Protein AF-0000000077106584 (afdb_homodimer)

Structure (mmCIF, N/CA/C/O backbone):
data_A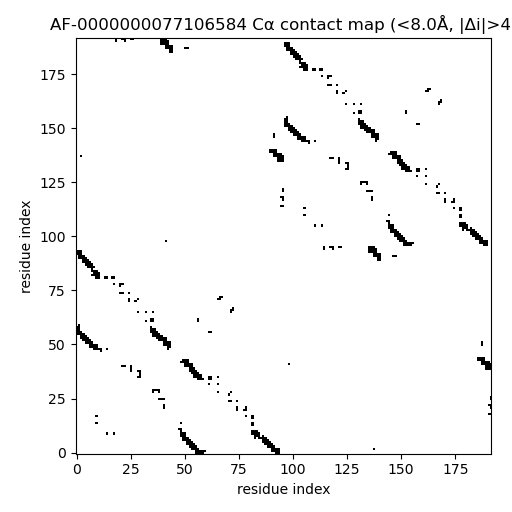F-0000000077106584-model_v1
#
loop_
_entity.id
_entity.type
_entity.pdbx_description
1 polymer 'Antibiotic biosynthesis monooxygenase'
#
loop_
_atom_site.group_PDB
_atom_site.id
_atom_site.type_symbol
_atom_site.label_atom_id
_atom_site.label_alt_id
_atom_site.label_comp_id
_atom_site.label_asym_id
_atom_site.label_entity_id
_atom_site.label_seq_id
_atom_site.pdbx_PDB_ins_code
_atom_site.Cartn_x
_atom_site.Cartn_y
_atom_site.Cartn_z
_atom_site.occupancy
_atom_site.B_iso_or_equiv
_atom_site.auth_seq_id
_atom_site.auth_comp_id
_atom_site.auth_asym_id
_atom_site.auth_atom_id
_atom_site.pdbx_PDB_model_num
ATOM 1 N N . MET A 1 1 ? 9.93 -1.296 10.5 1 95.5 1 MET A N 1
ATOM 2 C CA . MET A 1 1 ? 8.906 -1.932 9.672 1 95.5 1 MET A CA 1
ATOM 3 C C . MET A 1 1 ? 8.984 -1.439 8.234 1 95.5 1 MET A C 1
ATOM 5 O O . MET A 1 1 ? 9.32 -0.28 7.984 1 95.5 1 MET A O 1
ATOM 9 N N . ILE A 1 2 ? 8.828 -2.359 7.301 1 98.31 2 ILE A N 1
ATOM 10 C CA . ILE A 1 2 ? 8.945 -2.047 5.883 1 98.31 2 ILE A CA 1
ATOM 11 C C . ILE A 1 2 ? 7.617 -2.33 5.184 1 98.31 2 ILE A C 1
ATOM 13 O O . ILE A 1 2 ? 6.996 -3.369 5.41 1 98.31 2 ILE A O 1
ATOM 17 N N . GLY A 1 3 ? 7.152 -1.354 4.484 1 98.56 3 GLY A N 1
ATOM 18 C CA . GLY A 1 3 ? 6.051 -1.56 3.561 1 98.56 3 GLY A CA 1
ATOM 19 C C . GLY A 1 3 ? 6.508 -1.837 2.141 1 98.56 3 GLY A C 1
ATOM 20 O O . GLY A 1 3 ? 7.543 -1.327 1.704 1 98.56 3 GLY A O 1
ATOM 21 N N . VAL A 1 4 ? 5.766 -2.639 1.462 1 98.75 4 VAL A N 1
ATOM 22 C CA . VAL A 1 4 ? 6.02 -2.91 0.051 1 98.75 4 VAL A CA 1
ATOM 23 C C . VAL A 1 4 ? 4.727 -2.746 -0.747 1 98.75 4 VAL A C 1
ATOM 25 O O . VAL A 1 4 ? 3.672 -3.229 -0.334 1 98.75 4 VAL A O 1
ATOM 28 N N . THR A 1 5 ? 4.766 -2.053 -1.815 1 98.69 5 THR A N 1
ATOM 29 C CA . THR A 1 5 ? 3.719 -2.055 -2.83 1 98.69 5 THR A CA 1
ATOM 30 C C . THR A 1 5 ? 4.219 -2.689 -4.125 1 98.69 5 THR A C 1
ATOM 32 O O . THR A 1 5 ? 5.238 -2.264 -4.676 1 98.69 5 THR A O 1
ATOM 35 N N . ALA A 1 6 ? 3.598 -3.697 -4.539 1 98.62 6 ALA A N 1
ATOM 36 C CA . ALA A 1 6 ? 3.861 -4.34 -5.824 1 98.62 6 ALA A CA 1
ATOM 37 C C . ALA A 1 6 ? 2.674 -4.176 -6.77 1 98.62 6 ALA A C 1
ATOM 39 O O . ALA A 1 6 ? 1.646 -4.836 -6.605 1 98.62 6 ALA A O 1
ATOM 40 N N . LYS A 1 7 ? 2.787 -3.346 -7.707 1 98.62 7 LYS A N 1
ATOM 41 C CA . LYS A 1 7 ? 1.74 -3.111 -8.695 1 98.62 7 LYS A CA 1
ATOM 42 C C . LYS A 1 7 ? 1.927 -4.008 -9.922 1 98.62 7 LYS A C 1
ATOM 44 O O . LYS A 1 7 ? 3.039 -4.145 -10.438 1 98.62 7 LYS A O 1
ATOM 49 N N . LEU A 1 8 ? 0.88 -4.543 -10.289 1 98.75 8 LEU A N 1
ATOM 50 C CA . LEU A 1 8 ? 0.903 -5.504 -11.391 1 98.75 8 LEU A CA 1
ATOM 51 C C . LEU A 1 8 ? -0.144 -5.152 -12.438 1 98.75 8 LEU A C 1
ATOM 53 O O . LEU A 1 8 ? -1.264 -4.762 -12.102 1 98.75 8 LEU A O 1
ATOM 57 N N . GLU A 1 9 ? 0.244 -5.27 -13.633 1 98.81 9 GLU A N 1
ATOM 58 C CA . GLU A 1 9 ? -0.693 -5.273 -14.75 1 98.81 9 GLU A CA 1
ATOM 59 C C . GLU A 1 9 ? -0.852 -6.676 -15.328 1 98.81 9 GLU A C 1
ATOM 61 O O . GLU A 1 9 ? 0.134 -7.312 -15.711 1 98.81 9 GLU A O 1
ATOM 66 N N . ILE A 1 10 ? -2.09 -7.094 -15.359 1 98.75 10 ILE A N 1
ATOM 67 C CA . ILE A 1 10 ? -2.385 -8.453 -15.797 1 98.75 10 ILE A CA 1
ATOM 68 C C . ILE A 1 10 ? -2.852 -8.445 -17.25 1 98.75 10 ILE A C 1
ATOM 70 O O . ILE A 1 10 ? -3.518 -7.508 -17.688 1 98.75 10 ILE A O 1
ATOM 74 N N . GLN A 1 11 ? -2.438 -9.453 -17.969 1 98.75 11 GLN A N 1
ATOM 75 C CA . GLN A 1 11 ? -2.936 -9.625 -19.328 1 98.75 11 GLN A CA 1
ATOM 76 C C . GLN A 1 11 ? -4.457 -9.727 -19.344 1 98.75 11 GLN A C 1
ATOM 78 O O . GLN A 1 11 ? -5.047 -10.445 -18.547 1 98.75 11 GLN A O 1
ATOM 83 N N . ASP A 1 12 ? -4.992 -8.945 -20.297 1 98 12 ASP A N 1
ATOM 84 C CA . ASP A 1 12 ? -6.441 -9.047 -20.422 1 98 12 ASP A CA 1
ATOM 85 C C . ASP A 1 12 ? -6.871 -10.492 -20.688 1 98 12 ASP A C 1
ATOM 87 O O . ASP A 1 12 ? -6.281 -11.188 -21.516 1 98 12 ASP A O 1
ATOM 91 N N . GLY A 1 13 ? -7.828 -11.008 -19.859 1 98.25 13 GLY A N 1
ATOM 92 C CA . GLY A 1 13 ? -8.312 -12.375 -20 1 98.25 13 GLY A CA 1
ATOM 93 C C . GLY A 1 13 ? -7.676 -13.336 -19 1 98.25 13 GLY A C 1
ATOM 94 O O . GLY A 1 13 ? -8.133 -14.469 -18.859 1 98.25 13 GLY A O 1
ATOM 95 N N . LYS A 1 14 ? -6.691 -12.875 -18.266 1 98.56 14 LYS A N 1
ATOM 96 C CA . LYS A 1 14 ? -5.973 -13.766 -17.359 1 98.56 14 LYS A CA 1
ATOM 97 C C . LYS A 1 14 ? -6.254 -13.406 -15.906 1 98.56 14 LYS A C 1
ATOM 99 O O . LYS A 1 14 ? -5.617 -13.938 -14.992 1 98.56 14 LYS A O 1
ATOM 104 N N . GLN A 1 15 ? -7.199 -12.547 -15.719 1 98.12 15 GLN A N 1
ATOM 105 C CA . GLN A 1 15 ? -7.453 -12.023 -14.383 1 98.12 15 GLN A CA 1
ATOM 106 C C . GLN A 1 15 ? -7.875 -13.141 -13.422 1 98.12 15 GLN A C 1
ATOM 108 O O . GLN A 1 15 ? -7.395 -13.203 -12.289 1 98.12 15 GLN A O 1
ATOM 113 N N . GLU A 1 16 ? -8.781 -14 -13.844 1 98.25 16 GLU A N 1
ATOM 114 C CA . GLU A 1 16 ? -9.266 -15.078 -12.977 1 98.25 16 GLU A CA 1
ATOM 115 C C . GLU A 1 16 ? -8.133 -16.031 -12.602 1 98.25 16 GLU A C 1
ATOM 117 O O . GLU A 1 16 ? -8.016 -16.438 -11.445 1 98.25 16 GLU A O 1
ATOM 122 N N . GLU A 1 17 ? -7.359 -16.422 -13.57 1 98.62 17 GLU A N 1
ATOM 123 C CA . GLU A 1 17 ? -6.199 -17.281 -13.32 1 98.62 17 GLU A CA 1
ATOM 124 C C . GLU A 1 17 ? -5.23 -16.625 -12.344 1 98.62 17 GLU A C 1
ATOM 126 O O . GLU A 1 17 ? -4.793 -17.25 -11.375 1 98.62 17 GLU A O 1
ATOM 131 N N . PHE A 1 18 ? -4.934 -15.383 -12.609 1 98.75 18 PHE A N 1
ATOM 132 C CA . PHE A 1 18 ? -4.043 -14.609 -11.75 1 98.75 18 PHE A CA 1
ATOM 133 C C . PHE A 1 18 ? -4.555 -14.594 -10.32 1 98.75 18 PHE A C 1
ATOM 135 O O . PHE A 1 18 ? -3.812 -14.898 -9.383 1 98.75 18 PHE A O 1
ATOM 142 N N . GLU A 1 19 ? -5.84 -14.203 -10.148 1 98.62 19 GLU A N 1
ATOM 143 C CA . GLU A 1 19 ? -6.41 -14.078 -8.812 1 98.62 19 GLU A CA 1
ATOM 144 C C . GLU A 1 19 ? -6.359 -15.406 -8.07 1 98.62 19 GLU A C 1
ATOM 146 O O . GLU A 1 19 ? -6.102 -15.438 -6.863 1 98.62 19 GLU A O 1
ATOM 151 N N . ALA A 1 20 ? -6.609 -16.531 -8.758 1 98.69 20 ALA A N 1
ATOM 152 C CA . ALA A 1 20 ? -6.582 -17.844 -8.117 1 98.69 20 ALA A CA 1
ATOM 153 C C . ALA A 1 20 ? -5.191 -18.156 -7.574 1 98.69 20 ALA A C 1
ATOM 155 O O . ALA A 1 20 ? -5.043 -18.562 -6.422 1 98.69 20 ALA A O 1
ATOM 156 N N . ILE A 1 21 ? -4.168 -17.906 -8.359 1 98.56 21 ILE A N 1
ATOM 157 C CA . ILE A 1 21 ? -2.787 -18.172 -7.965 1 98.56 21 ILE A CA 1
ATOM 158 C C . ILE A 1 21 ? -2.395 -17.234 -6.82 1 98.56 21 ILE A C 1
ATOM 160 O O . ILE A 1 21 ? -1.803 -17.672 -5.828 1 98.56 21 ILE A O 1
ATOM 164 N N . ALA A 1 22 ? -2.73 -15.992 -6.977 1 98.56 22 ALA A N 1
ATOM 165 C CA . ALA A 1 22 ? -2.355 -14.977 -5.992 1 98.56 22 ALA A CA 1
ATOM 166 C C . ALA A 1 22 ? -3.018 -15.25 -4.645 1 98.56 22 ALA A C 1
ATOM 168 O O . ALA A 1 22 ? -2.391 -15.094 -3.596 1 98.56 22 ALA A O 1
ATOM 169 N N . LYS A 1 23 ? -4.297 -15.648 -4.695 1 98.56 23 LYS A N 1
ATOM 170 C CA . LYS A 1 23 ? -5.008 -15.945 -3.455 1 98.56 23 LYS A CA 1
ATOM 171 C C . LYS A 1 23 ? -4.352 -17.109 -2.719 1 98.56 23 LYS A C 1
ATOM 173 O O . LYS A 1 23 ? -4.277 -17.109 -1.487 1 98.56 23 LYS A O 1
ATOM 178 N N . GLU A 1 24 ? -3.93 -18.094 -3.434 1 98.56 24 GLU A N 1
ATOM 179 C CA . GLU A 1 24 ? -3.213 -19.203 -2.812 1 98.56 24 GLU A CA 1
ATOM 180 C C . GLU A 1 24 ? -1.917 -18.734 -2.162 1 98.56 24 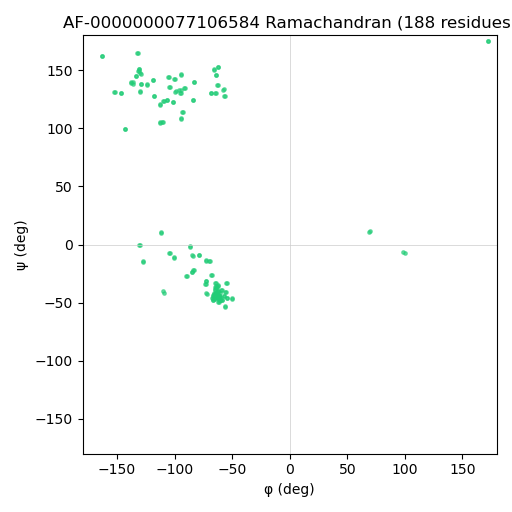GLU A C 1
ATOM 182 O O . GLU A 1 24 ? -1.587 -19.141 -1.048 1 98.56 24 GLU A O 1
ATOM 187 N N . LEU A 1 25 ? -1.183 -17.906 -2.809 1 98.62 25 LEU A N 1
ATOM 188 C CA . LEU A 1 25 ? 0.048 -17.344 -2.26 1 98.62 25 LEU A CA 1
ATOM 189 C C . LEU A 1 25 ? -0.236 -16.547 -0.995 1 98.62 25 LEU A C 1
ATOM 191 O O . LEU A 1 25 ? 0.453 -16.703 0.015 1 98.62 25 LEU A O 1
ATOM 195 N N . VAL A 1 26 ? -1.247 -15.688 -1.079 1 98.62 26 VAL A N 1
ATOM 196 C CA . VAL A 1 26 ? -1.632 -14.867 0.063 1 98.62 26 VAL A CA 1
ATOM 197 C C . VAL A 1 26 ? -1.904 -15.758 1.272 1 98.62 26 VAL A C 1
ATOM 199 O O . VAL A 1 26 ? -1.421 -15.484 2.375 1 98.62 26 VAL A O 1
ATOM 202 N N . ALA A 1 27 ? -2.656 -16.828 1.044 1 98.38 27 ALA A N 1
ATOM 203 C CA . ALA A 1 27 ? -2.992 -17.75 2.127 1 98.38 27 ALA A CA 1
ATOM 204 C C . ALA A 1 27 ? -1.736 -18.375 2.727 1 98.38 27 ALA A C 1
ATOM 206 O O . ALA A 1 27 ? -1.593 -18.453 3.949 1 98.38 27 ALA A O 1
ATOM 207 N N . LYS A 1 28 ? -0.818 -18.812 1.929 1 98.56 28 LYS A N 1
ATOM 208 C CA . LYS A 1 28 ? 0.406 -19.453 2.393 1 98.56 28 LYS A CA 1
ATOM 209 C C . LYS A 1 28 ? 1.296 -18.469 3.146 1 98.56 28 LYS A C 1
ATOM 211 O O . LYS A 1 28 ? 1.853 -18.812 4.195 1 98.56 28 LYS A O 1
ATOM 216 N N . VAL A 1 29 ? 1.444 -17.281 2.604 1 98.56 29 VAL A N 1
ATOM 217 C CA . VAL A 1 29 ? 2.281 -16.25 3.227 1 98.56 29 VAL A CA 1
ATOM 218 C C . VAL A 1 29 ? 1.729 -15.906 4.605 1 98.56 29 VAL A C 1
ATOM 220 O O . VAL A 1 29 ? 2.457 -15.945 5.602 1 98.56 29 VAL A O 1
ATOM 223 N N . ASN A 1 30 ? 0.463 -15.648 4.688 1 97.81 30 ASN A N 1
ATOM 224 C CA . ASN A 1 30 ? -0.152 -15.242 5.945 1 97.81 30 ASN A CA 1
ATOM 225 C C . ASN A 1 30 ? -0.149 -16.375 6.961 1 97.81 30 ASN A C 1
ATOM 227 O O . ASN A 1 30 ? -0.07 -16.141 8.172 1 97.81 30 ASN A O 1
ATOM 231 N N . ALA A 1 31 ? -0.137 -17.594 6.52 1 98.06 31 ALA A N 1
ATOM 232 C CA . ALA A 1 31 ? -0.18 -18.75 7.414 1 98.06 31 ALA A CA 1
ATOM 233 C C . ALA A 1 31 ? 1.213 -19.094 7.93 1 98.06 31 ALA A C 1
ATOM 235 O O . ALA A 1 31 ? 1.354 -19.672 9.008 1 98.06 31 ALA A O 1
ATOM 236 N N . ASN A 1 32 ? 2.262 -18.672 7.219 1 98.44 32 ASN A N 1
ATOM 237 C CA . ASN A 1 32 ? 3.527 -19.344 7.496 1 98.44 32 ASN A CA 1
ATOM 238 C C . ASN A 1 32 ? 4.633 -18.344 7.809 1 98.44 32 ASN A C 1
ATOM 240 O O . ASN A 1 32 ? 5.707 -18.719 8.281 1 98.44 32 ASN A O 1
ATOM 244 N N . GLU A 1 33 ? 4.418 -17.094 7.512 1 98.44 33 GLU A N 1
ATOM 245 C CA . GLU A 1 33 ? 5.488 -16.109 7.645 1 98.44 33 GLU A CA 1
ATOM 246 C C . GLU A 1 33 ? 5.215 -15.141 8.797 1 98.44 33 GLU A C 1
ATOM 248 O O . GLU A 1 33 ? 4.539 -14.125 8.609 1 98.44 33 GLU A O 1
ATOM 253 N N . GLU A 1 34 ? 5.914 -15.328 9.852 1 97.06 34 GLU A N 1
ATOM 254 C CA . GLU A 1 34 ? 5.68 -14.531 11.055 1 97.06 34 GLU A CA 1
ATOM 255 C C . GLU A 1 34 ? 6.18 -13.102 10.875 1 97.06 34 GLU A C 1
ATOM 257 O O . GLU A 1 34 ? 5.605 -12.164 11.43 1 97.06 34 GLU A O 1
ATOM 262 N N . GLY A 1 35 ? 7.234 -12.977 10.07 1 98 35 GLY A N 1
ATOM 263 C CA . GLY A 1 35 ? 7.812 -11.656 9.852 1 98 35 GLY A CA 1
ATOM 264 C C . GLY A 1 35 ? 7.027 -10.82 8.859 1 98 35 GLY A C 1
ATOM 265 O O . GLY A 1 35 ? 7.297 -9.625 8.703 1 98 35 GLY A O 1
ATOM 266 N N . CYS A 1 36 ? 6.066 -11.422 8.188 1 98.31 36 CYS A N 1
ATOM 267 C CA . CYS A 1 36 ? 5.133 -10.703 7.324 1 98.31 36 CYS A CA 1
ATOM 268 C C . CYS A 1 36 ? 3.867 -10.328 8.086 1 98.31 36 CYS A C 1
ATOM 270 O O . CYS A 1 36 ? 3.086 -11.203 8.469 1 98.31 36 CYS A O 1
ATOM 272 N N . LEU A 1 37 ? 3.664 -9.094 8.258 1 97.44 37 LEU A N 1
ATOM 273 C CA . LEU A 1 37 ? 2.586 -8.578 9.102 1 97.44 37 LEU A CA 1
ATOM 274 C C . LEU A 1 37 ? 1.311 -8.391 8.289 1 97.44 37 LEU A C 1
ATOM 276 O O . LEU A 1 37 ? 0.208 -8.414 8.836 1 97.44 37 LEU A O 1
ATOM 280 N N . MET A 1 38 ? 1.506 -8.172 7.047 1 96.94 38 MET A N 1
ATOM 281 C CA . MET A 1 38 ? 0.397 -8 6.113 1 96.94 38 MET A CA 1
ATOM 282 C C . MET A 1 38 ? 0.805 -8.422 4.703 1 96.94 38 MET A C 1
ATOM 284 O O . MET A 1 38 ? 1.889 -8.062 4.234 1 96.94 38 MET A O 1
ATOM 288 N N . TYR A 1 39 ? 0.008 -9.219 4.07 1 98.56 39 TYR A N 1
ATOM 289 C CA . TYR A 1 39 ? 0.144 -9.633 2.678 1 98.56 39 TYR A CA 1
ATOM 290 C C . TYR A 1 39 ? -1.221 -9.758 2.01 1 98.56 39 TYR A C 1
ATOM 292 O O . TYR A 1 39 ? -1.905 -10.766 2.166 1 98.56 39 TYR A O 1
ATOM 300 N N . GLN A 1 40 ? -1.54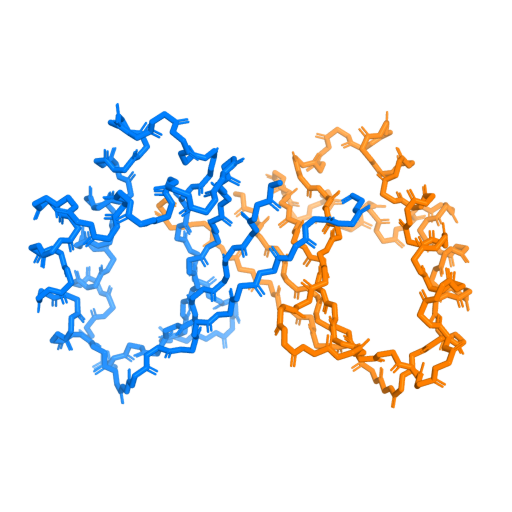4 -8.758 1.3 1 98.56 40 GLN A N 1
ATOM 301 C CA . GLN A 1 40 ? -2.891 -8.711 0.74 1 98.56 40 GLN A CA 1
ATOM 302 C C . GLN A 1 40 ? -2.859 -8.32 -0.735 1 98.56 40 GLN A C 1
ATOM 304 O O . GLN A 1 40 ? -2.057 -7.477 -1.142 1 98.56 40 GLN A O 1
ATOM 309 N N . LEU A 1 41 ? -3.729 -8.875 -1.454 1 98.81 41 LEU A N 1
ATOM 310 C CA . LEU A 1 41 ? -3.943 -8.539 -2.857 1 98.81 41 LEU A CA 1
ATOM 311 C C . LEU A 1 41 ? -5.203 -7.699 -3.027 1 98.81 41 LEU A C 1
ATOM 313 O O . LEU A 1 41 ? -6.254 -8.031 -2.479 1 98.81 41 LEU A O 1
ATOM 317 N N . PHE A 1 42 ? -5.059 -6.68 -3.832 1 98.81 42 PHE A N 1
ATOM 318 C CA . PHE A 1 42 ? -6.176 -5.805 -4.164 1 98.81 42 PHE A CA 1
ATOM 319 C C . PHE A 1 42 ? -6.285 -5.617 -5.676 1 98.81 42 PHE A C 1
ATOM 321 O O . PHE A 1 42 ? -5.281 -5.672 -6.387 1 98.81 42 PHE A O 1
ATOM 328 N N . LYS A 1 43 ? -7.492 -5.465 -6.125 1 98.69 43 LYS A N 1
ATOM 329 C CA . LYS A 1 43 ? -7.723 -4.953 -7.473 1 98.69 43 LYS A CA 1
ATOM 330 C C . LYS A 1 43 ? -7.953 -3.447 -7.457 1 98.69 43 LYS A C 1
ATOM 332 O O . LYS A 1 43 ? -8.734 -2.941 -6.648 1 98.69 43 LYS A O 1
ATOM 337 N N . THR A 1 44 ? -7.207 -2.748 -8.359 1 98.56 44 THR A N 1
ATOM 338 C CA . THR A 1 44 ? -7.387 -1.304 -8.445 1 98.56 44 THR A CA 1
ATOM 339 C C . THR A 1 44 ? -8.766 -0.964 -9.008 1 98.56 44 THR A C 1
ATOM 341 O O . THR A 1 44 ? -9.172 -1.51 -10.039 1 98.56 44 THR A O 1
ATOM 344 N N . GLN A 1 45 ? -9.422 -0.07 -8.289 1 97.81 45 GLN A N 1
ATOM 345 C CA . GLN A 1 45 ? -10.75 0.328 -8.758 1 97.81 45 GLN A CA 1
ATOM 346 C C . GLN A 1 45 ? -10.664 1.034 -10.102 1 97.81 45 GLN A C 1
ATOM 348 O O . GLN A 1 45 ? -9.672 1.693 -10.406 1 97.81 45 GLN A O 1
ATOM 353 N N . ASN A 1 46 ? -11.672 0.813 -10.914 1 94.62 46 ASN A N 1
ATOM 354 C CA . ASN A 1 46 ? -11.844 1.416 -12.234 1 94.62 46 ASN A CA 1
ATOM 355 C C . ASN A 1 46 ? -10.812 0.88 -13.227 1 94.62 46 ASN A C 1
ATOM 357 O O . ASN A 1 46 ? -10.531 1.522 -14.242 1 94.62 46 ASN A O 1
ATOM 361 N N . SER A 1 47 ? -10.07 -0.178 -12.898 1 96.69 47 SER A N 1
ATOM 362 C CA . SER A 1 47 ? -9.195 -0.911 -13.812 1 96.69 47 SER A CA 1
ATOM 363 C C . SER A 1 47 ? -9.641 -2.363 -13.953 1 96.69 47 SER A C 1
ATOM 365 O O . SER A 1 47 ? -10.078 -2.98 -12.977 1 96.69 47 SER A O 1
ATOM 367 N N . LYS A 1 48 ? -9.539 -2.84 -15.141 1 95.69 48 LYS A N 1
ATOM 368 C CA . LYS A 1 48 ? -9.852 -4.246 -15.375 1 95.69 48 LYS A CA 1
ATOM 369 C C . LYS A 1 48 ? -8.648 -5.137 -15.086 1 95.69 48 LYS A C 1
ATOM 371 O O . LYS A 1 48 ? -8.805 -6.301 -14.711 1 95.69 48 LYS A O 1
ATOM 376 N N . THR A 1 49 ? -7.457 -4.57 -15.148 1 98.25 49 THR A N 1
ATOM 377 C CA . THR A 1 49 ? -6.305 -5.465 -15.211 1 98.25 49 THR A CA 1
ATOM 378 C C . THR A 1 49 ? -5.254 -5.066 -14.18 1 98.25 49 THR A C 1
ATOM 380 O O . THR A 1 49 ? -4.223 -5.734 -14.047 1 98.25 49 THR A O 1
ATOM 383 N N . SER A 1 50 ? -5.465 -4.008 -13.391 1 98.69 50 SER A N 1
ATOM 384 C CA . SER A 1 50 ? -4.449 -3.512 -12.461 1 98.69 50 SER A CA 1
ATOM 385 C C . SER A 1 50 ? -4.703 -4.016 -11.047 1 98.69 50 SER A C 1
ATOM 387 O O . SER A 1 50 ? -5.828 -3.953 -10.555 1 98.69 50 SER A O 1
ATOM 389 N N . TYR A 1 51 ? -3.637 -4.531 -10.438 1 98.81 51 TYR A N 1
ATOM 390 C CA . TYR A 1 51 ? -3.664 -5.059 -9.078 1 98.81 51 TYR A CA 1
ATOM 391 C C . TYR A 1 51 ? -2.496 -4.52 -8.258 1 98.81 51 TYR A C 1
ATOM 393 O O . TYR A 1 51 ? -1.537 -3.979 -8.812 1 98.81 51 TYR A O 1
ATOM 401 N N . VAL A 1 52 ? -2.613 -4.676 -7.023 1 98.81 52 VAL A N 1
ATOM 402 C CA . VAL A 1 52 ? -1.504 -4.309 -6.148 1 98.81 52 VAL A CA 1
ATOM 403 C C . VAL A 1 52 ? -1.453 -5.258 -4.953 1 98.81 52 VAL A C 1
ATOM 405 O O . VAL A 1 52 ? -2.488 -5.582 -4.367 1 98.81 52 VAL A O 1
ATOM 408 N N . PHE A 1 53 ? -0.298 -5.781 -4.688 1 98.81 53 PHE A N 1
ATOM 409 C CA . PHE A 1 53 ? -0.028 -6.336 -3.367 1 98.81 53 PHE A CA 1
ATOM 410 C C . PHE A 1 53 ? 0.399 -5.242 -2.396 1 98.81 53 PHE A C 1
ATOM 412 O O . PHE A 1 53 ? 1.3 -4.457 -2.697 1 98.81 53 PHE A O 1
ATOM 419 N N . MET A 1 54 ? -0.27 -5.098 -1.285 1 98.69 54 MET A N 1
ATOM 420 C CA . MET A 1 54 ? 0.198 -4.324 -0.138 1 98.69 54 MET A CA 1
ATOM 421 C C . MET A 1 54 ? 0.75 -5.242 0.948 1 98.69 54 MET A C 1
ATOM 423 O O . MET A 1 54 ? 0.055 -6.145 1.416 1 98.69 54 MET A O 1
ATOM 427 N N . GLU A 1 55 ? 1.982 -4.969 1.268 1 98.69 55 GLU A N 1
ATOM 428 C CA . GLU A 1 55 ? 2.697 -5.863 2.174 1 98.69 55 GLU A CA 1
ATOM 429 C C . GLU A 1 55 ? 3.383 -5.082 3.291 1 98.69 55 GLU A C 1
ATOM 431 O O . GLU A 1 55 ? 3.748 -3.918 3.109 1 98.69 55 GLU A O 1
ATOM 436 N N . GLN A 1 56 ? 3.527 -5.707 4.422 1 98.31 56 GLN A N 1
ATOM 437 C CA . GLN A 1 56 ? 4.312 -5.172 5.531 1 98.31 56 GLN A CA 1
ATOM 438 C C . GLN A 1 56 ? 5.152 -6.266 6.188 1 98.31 56 GLN A C 1
ATOM 440 O O . GLN A 1 56 ? 4.672 -7.379 6.402 1 98.31 56 GLN A O 1
ATOM 445 N N . TYR A 1 57 ? 6.359 -5.863 6.508 1 98.69 57 TYR A N 1
ATOM 446 C CA . TYR A 1 57 ? 7.32 -6.758 7.145 1 98.69 57 TYR A CA 1
ATOM 447 C C . TYR A 1 57 ? 7.957 -6.102 8.359 1 98.69 57 TYR A C 1
ATOM 449 O O . TYR A 1 57 ? 8.203 -4.891 8.367 1 98.69 57 TYR A O 1
ATOM 457 N N . ASN A 1 58 ? 8.297 -6.902 9.312 1 98 58 ASN A N 1
ATOM 458 C CA . ASN A 1 58 ? 8.867 -6.344 10.531 1 98 58 ASN A CA 1
ATOM 459 C C . ASN A 1 58 ? 10.367 -6.117 10.398 1 98 58 ASN A C 1
ATOM 461 O O . ASN A 1 58 ? 10.992 -5.512 11.273 1 98 58 ASN A O 1
ATOM 465 N N . SER A 1 59 ? 10.961 -6.66 9.242 1 97.25 59 SER A N 1
ATOM 466 C CA . SER A 1 59 ? 12.391 -6.488 9.016 1 97.25 59 SER A CA 1
ATOM 467 C C . SER A 1 59 ? 12.75 -6.777 7.559 1 97.25 59 SER A C 1
ATOM 469 O O . SER A 1 59 ? 11.977 -7.395 6.832 1 97.25 59 SER A O 1
ATOM 471 N N . ILE A 1 60 ? 13.906 -6.297 7.234 1 96.38 60 ILE A N 1
ATOM 472 C CA . ILE A 1 60 ? 14.422 -6.594 5.902 1 96.38 60 ILE A CA 1
ATOM 473 C C . ILE A 1 60 ? 14.672 -8.094 5.766 1 96.38 60 ILE A C 1
ATOM 475 O O . ILE A 1 60 ? 14.477 -8.664 4.691 1 96.38 60 ILE A O 1
ATOM 479 N N . ASP A 1 61 ? 15.055 -8.75 6.848 1 97.62 61 ASP A N 1
ATOM 480 C CA . ASP A 1 61 ? 15.281 -10.188 6.824 1 97.62 61 ASP A CA 1
ATOM 481 C C . ASP A 1 61 ? 13.992 -10.945 6.492 1 97.62 61 ASP A C 1
ATOM 483 O O . ASP A 1 61 ? 14.031 -11.984 5.824 1 97.62 61 ASP A O 1
ATOM 487 N N . ALA A 1 62 ? 12.898 -10.453 6.953 1 98.25 62 ALA A N 1
ATOM 488 C CA . ALA A 1 62 ? 11.609 -11.07 6.648 1 98.25 62 ALA A CA 1
ATOM 489 C C . ALA A 1 62 ? 11.312 -11.008 5.156 1 98.25 62 ALA A C 1
ATOM 491 O O . ALA A 1 62 ? 10.75 -11.953 4.59 1 98.25 62 ALA A O 1
ATOM 492 N N . ILE A 1 63 ? 11.672 -9.984 4.566 1 97.81 63 ILE A N 1
ATOM 493 C CA . ILE A 1 63 ? 11.461 -9.844 3.129 1 97.81 63 ILE A CA 1
ATOM 494 C C . ILE A 1 63 ? 12.328 -10.844 2.379 1 97.81 63 ILE A C 1
ATOM 496 O O . ILE A 1 63 ? 11.859 -11.516 1.455 1 97.81 63 ILE A O 1
ATOM 500 N N . ILE A 1 64 ? 13.578 -10.883 2.77 1 97.5 64 ILE A N 1
ATOM 501 C CA . ILE A 1 64 ? 14.516 -11.812 2.146 1 97.5 64 ILE A CA 1
ATOM 502 C C . ILE A 1 64 ? 13.992 -13.242 2.289 1 97.5 64 ILE A C 1
ATOM 504 O O . ILE A 1 64 ? 13.984 -14.008 1.319 1 97.5 64 ILE A O 1
ATOM 508 N N . THR A 1 65 ? 13.516 -13.602 3.451 1 97.62 65 THR A N 1
ATOM 509 C CA . THR A 1 65 ? 12.945 -14.922 3.711 1 97.62 65 THR A CA 1
ATOM 510 C C . THR A 1 65 ? 11.734 -15.172 2.82 1 97.62 65 THR A C 1
ATOM 512 O O . THR A 1 65 ? 11.617 -16.234 2.209 1 97.62 65 THR A O 1
ATOM 515 N N . HIS A 1 66 ? 10.828 -14.203 2.752 1 98.19 66 HIS A N 1
ATOM 516 C CA . HIS A 1 66 ? 9.648 -14.281 1.896 1 98.19 66 HIS A CA 1
ATOM 517 C C . HIS A 1 66 ? 10.031 -14.664 0.47 1 98.19 66 HIS A C 1
ATOM 519 O O . HIS A 1 66 ? 9.453 -15.586 -0.104 1 98.19 66 HIS A O 1
ATOM 525 N N . GLY A 1 67 ? 11.047 -14.023 -0.075 1 97.44 67 GLY A N 1
ATOM 526 C CA . GLY A 1 67 ? 11.469 -14.258 -1.449 1 97.44 67 GLY A CA 1
ATOM 527 C C . GLY A 1 67 ? 12.086 -15.625 -1.665 1 97.44 67 GLY A C 1
ATOM 528 O O . GLY A 1 67 ? 12.18 -16.094 -2.799 1 97.44 67 GLY A O 1
ATOM 529 N N . LYS A 1 68 ? 12.445 -16.312 -0.568 1 97.31 68 LYS A N 1
ATOM 530 C CA . LYS A 1 68 ? 13.172 -17.578 -0.674 1 97.31 68 LYS A CA 1
ATOM 531 C C . LYS A 1 68 ? 12.25 -18.766 -0.398 1 97.31 68 LYS A C 1
ATOM 533 O O . LYS A 1 68 ? 12.648 -19.922 -0.57 1 97.31 68 LYS A O 1
ATOM 538 N N . THR A 1 69 ? 11.062 -18.531 0.011 1 97.88 69 THR A N 1
ATOM 539 C CA . THR 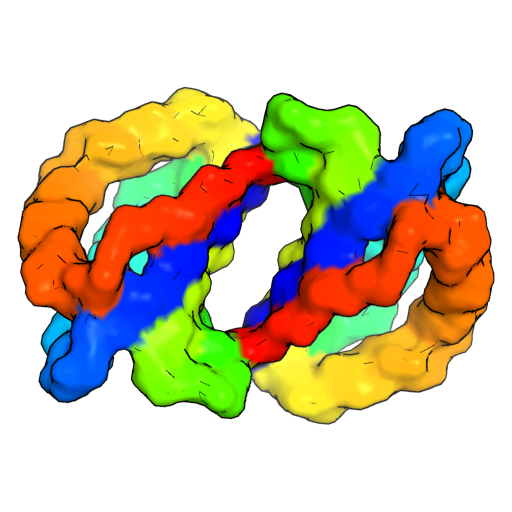A 1 69 ? 10.164 -19.641 0.299 1 97.88 69 THR A CA 1
ATOM 540 C C . THR A 1 69 ? 9.828 -20.406 -0.979 1 97.88 69 THR A C 1
ATOM 542 O O . THR A 1 69 ? 9.766 -19.812 -2.061 1 97.88 69 THR A O 1
ATOM 545 N N . GLU A 1 70 ? 9.562 -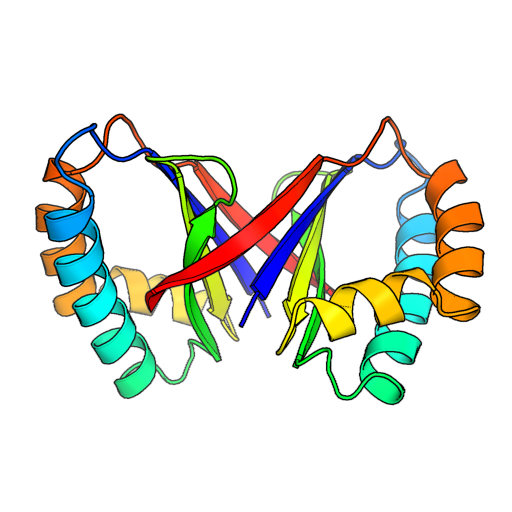21.688 -0.859 1 97.56 70 GLU A N 1
ATOM 546 C CA . GLU A 1 70 ? 9.219 -22.531 -2 1 97.56 70 GLU A CA 1
ATOM 547 C C . GLU A 1 70 ? 7.895 -22.109 -2.623 1 97.56 70 GLU A C 1
ATOM 549 O O . GLU A 1 70 ? 7.75 -22.109 -3.848 1 97.56 70 GLU A O 1
ATOM 554 N N . TYR A 1 71 ? 7 -21.75 -1.713 1 97.94 71 TYR A N 1
ATOM 555 C CA . TYR A 1 71 ? 5.684 -21.422 -2.248 1 97.94 71 TYR A CA 1
ATOM 556 C C . TYR A 1 71 ? 5.707 -20.078 -2.967 1 97.94 71 TYR A C 1
ATOM 558 O O . TYR A 1 71 ? 4.977 -19.875 -3.939 1 97.94 71 TYR A O 1
ATOM 566 N N . PHE A 1 72 ? 6.504 -19.125 -2.51 1 98.31 72 PHE A N 1
ATOM 567 C CA . PHE A 1 72 ? 6.629 -17.859 -3.229 1 98.31 72 PHE A CA 1
ATOM 568 C C . PHE A 1 72 ? 7.262 -18.078 -4.598 1 98.31 72 PHE A C 1
ATOM 570 O O . PHE A 1 72 ? 6.758 -17.578 -5.605 1 98.31 72 PHE A O 1
ATOM 577 N N . GLN A 1 73 ? 8.352 -18.844 -4.637 1 97.62 73 GLN A N 1
ATOM 578 C CA . GLN A 1 73 ? 9.047 -19.125 -5.891 1 97.62 73 GLN A CA 1
ATOM 579 C C . GLN A 1 73 ? 8.141 -19.844 -6.879 1 97.62 73 GLN A C 1
ATOM 581 O O . GLN A 1 73 ? 8.117 -19.516 -8.07 1 97.62 73 GLN A O 1
ATOM 586 N N . ALA A 1 74 ? 7.375 -20.781 -6.43 1 97.38 74 ALA A N 1
ATOM 587 C CA . ALA A 1 74 ? 6.434 -21.5 -7.285 1 97.38 74 ALA A CA 1
ATOM 588 C C . ALA A 1 74 ? 5.355 -20.562 -7.82 1 97.38 74 ALA A C 1
ATOM 590 O O . ALA A 1 74 ? 4.977 -20.656 -8.992 1 97.38 74 ALA A O 1
ATOM 591 N N . ALA A 1 75 ? 4.875 -19.688 -6.953 1 97.81 75 ALA A N 1
ATOM 592 C CA . ALA A 1 75 ? 3.846 -18.734 -7.363 1 97.81 75 ALA A CA 1
ATOM 593 C C . ALA A 1 75 ? 4.379 -17.75 -8.406 1 97.81 75 ALA A C 1
ATOM 595 O O . ALA A 1 75 ? 3.676 -17.406 -9.359 1 97.81 75 ALA A O 1
ATOM 596 N N . GLN A 1 76 ? 5.605 -17.328 -8.109 1 96.69 76 GLN A N 1
ATOM 597 C CA . GLN A 1 76 ? 6.203 -16.344 -9.023 1 96.69 76 GLN A CA 1
ATOM 598 C C . GLN A 1 76 ? 6.234 -16.875 -10.453 1 96.69 76 GLN A C 1
ATOM 600 O O . GLN A 1 76 ? 5.949 -16.141 -11.398 1 96.69 76 GLN A O 1
ATOM 605 N N . GLN A 1 77 ? 6.566 -18.141 -10.57 1 94 77 GLN A N 1
ATOM 606 C CA . GLN A 1 77 ? 6.625 -18.781 -11.883 1 94 77 GLN A CA 1
ATOM 607 C C . GLN A 1 77 ? 5.258 -18.75 -12.57 1 94 77 GLN A C 1
ATOM 609 O O . GLN A 1 77 ? 5.152 -18.406 -13.75 1 94 77 GLN A O 1
ATOM 614 N N . LYS A 1 78 ? 4.246 -19.047 -11.898 1 97.88 78 LYS A N 1
ATOM 615 C CA . LYS A 1 78 ? 2.885 -19.078 -12.422 1 97.88 78 LYS A CA 1
ATOM 616 C C . LYS A 1 78 ? 2.359 -17.672 -12.68 1 97.88 78 LYS A C 1
ATOM 618 O O . LYS A 1 78 ? 1.745 -17.406 -13.719 1 97.88 78 LYS A O 1
ATOM 623 N N . LEU A 1 79 ? 2.619 -16.766 -11.75 1 98.25 79 LEU A N 1
ATOM 624 C CA . LEU A 1 79 ? 2.16 -15.391 -11.859 1 98.25 79 LEU A CA 1
ATOM 625 C C . LEU A 1 79 ? 2.791 -14.695 -13.062 1 98.25 79 LEU A C 1
ATOM 627 O O . LEU A 1 79 ? 2.152 -13.867 -13.719 1 98.25 79 LEU A O 1
ATOM 631 N N . GLY A 1 80 ? 4.051 -15.062 -13.289 1 97.88 80 GLY A N 1
ATOM 632 C CA . GLY A 1 80 ? 4.754 -14.484 -14.43 1 97.88 80 GLY A CA 1
ATOM 633 C C . GLY A 1 80 ? 4.016 -14.68 -15.742 1 97.88 80 GLY A C 1
ATOM 634 O O . GLY A 1 80 ? 4.031 -13.789 -16.594 1 97.88 80 GLY A O 1
ATOM 635 N N . GLY A 1 81 ? 3.332 -15.75 -15.883 1 98.06 81 GLY 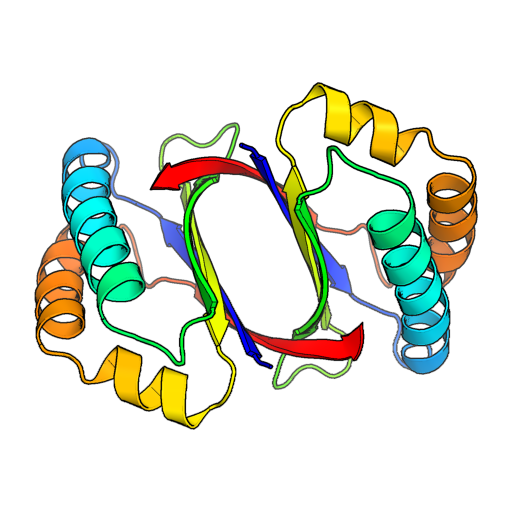A N 1
ATOM 636 C CA . GLY A 1 81 ? 2.58 -16.047 -17.094 1 98.06 81 GLY A CA 1
ATOM 637 C C . GLY A 1 81 ? 1.337 -15.195 -17.25 1 98.06 81 GLY A C 1
ATOM 638 O O . GLY A 1 81 ? 0.749 -15.141 -18.328 1 98.06 81 GLY A O 1
ATOM 639 N N . CYS A 1 82 ? 0.917 -14.508 -16.203 1 98.75 82 CYS A N 1
ATOM 640 C CA . CYS A 1 82 ? -0.294 -13.695 -16.234 1 98.75 82 CYS A CA 1
ATOM 641 C C . CYS A 1 82 ? 0.041 -12.219 -16.422 1 98.75 82 CYS A C 1
ATOM 643 O O . CYS A 1 82 ? -0.843 -11.406 -16.703 1 98.75 82 CYS A O 1
ATOM 645 N N . LEU A 1 83 ? 1.303 -11.867 -16.297 1 98.69 83 LEU A N 1
ATOM 646 C CA . LEU A 1 83 ? 1.688 -10.461 -16.234 1 98.69 83 LEU A CA 1
ATOM 647 C C . LEU A 1 83 ? 1.797 -9.867 -17.625 1 98.69 83 LEU A C 1
ATOM 649 O O . LEU A 1 83 ? 2.289 -10.516 -18.547 1 98.69 83 LEU A O 1
ATOM 653 N N . ALA A 1 84 ? 1.333 -8.625 -17.797 1 98.56 84 ALA A N 1
ATOM 654 C CA . ALA A 1 84 ? 1.459 -7.879 -19.047 1 98.56 84 ALA A CA 1
ATOM 655 C C . ALA A 1 84 ? 2.789 -7.133 -19.109 1 98.56 84 ALA A C 1
ATOM 657 O O . ALA A 1 84 ? 3.084 -6.457 -20.094 1 98.56 84 ALA A O 1
ATOM 658 N N . GLY A 1 85 ? 3.65 -7.156 -18.141 1 97.62 85 GLY A N 1
ATOM 659 C CA . GLY A 1 85 ? 4.949 -6.531 -17.938 1 97.62 85 GLY A CA 1
ATOM 660 C C . GLY A 1 85 ? 5.504 -6.723 -16.547 1 97.62 85 GLY A C 1
ATOM 661 O O . GLY A 1 85 ? 4.824 -7.254 -15.672 1 97.62 85 GLY A O 1
ATOM 662 N N . ALA A 1 86 ? 6.676 -6.273 -16.359 1 97.38 86 ALA A N 1
ATOM 663 C CA . ALA A 1 86 ? 7.289 -6.418 -15.039 1 97.38 86 ALA A CA 1
ATOM 664 C C . ALA A 1 86 ? 6.5 -5.656 -13.977 1 97.38 86 ALA A C 1
ATOM 666 O O . ALA A 1 86 ? 6.027 -4.543 -14.227 1 97.38 86 ALA A O 1
ATOM 667 N N . PRO A 1 87 ? 6.273 -6.191 -12.828 1 98 87 PRO A N 1
ATOM 668 C CA . PRO A 1 87 ? 5.637 -5.426 -11.75 1 98 87 PRO A CA 1
ATOM 669 C C . PRO A 1 87 ? 6.465 -4.215 -11.32 1 98 87 PRO A C 1
ATOM 671 O O . PRO A 1 87 ? 7.676 -4.176 -11.555 1 98 87 PRO A O 1
ATOM 674 N N . VAL A 1 88 ? 5.867 -3.215 -10.828 1 97.56 88 VAL A N 1
ATOM 675 C CA . VAL A 1 88 ? 6.52 -2.094 -10.156 1 97.56 88 VAL A CA 1
ATOM 676 C C . VAL A 1 88 ? 6.543 -2.334 -8.648 1 97.56 88 VAL A C 1
ATOM 678 O O . VAL A 1 88 ? 5.508 -2.266 -7.988 1 97.56 88 VAL A O 1
ATOM 681 N N . ILE A 1 89 ? 7.695 -2.621 -8.125 1 98.06 89 ILE A N 1
ATOM 682 C CA . ILE A 1 89 ? 7.844 -2.941 -6.711 1 98.06 89 ILE A CA 1
ATOM 683 C C . ILE A 1 89 ? 8.562 -1.8 -6 1 98.06 89 ILE A C 1
ATOM 685 O O . ILE A 1 89 ? 9.656 -1.392 -6.41 1 98.06 89 ILE A O 1
ATOM 689 N N . GLU A 1 90 ? 7.961 -1.289 -5.02 1 98.06 90 GLU A N 1
ATOM 690 C CA . GLU A 1 90 ? 8.555 -0.232 -4.207 1 98.06 90 GLU A CA 1
ATOM 691 C C . GLU A 1 90 ? 8.602 -0.633 -2.734 1 98.06 90 GLU A C 1
ATOM 693 O O . GLU A 1 90 ? 7.641 -1.186 -2.201 1 98.06 90 GLU A O 1
ATOM 698 N N . MET A 1 91 ? 9.727 -0.317 -2.137 1 98.5 91 MET A N 1
ATOM 699 C CA . MET A 1 91 ? 9.898 -0.522 -0.702 1 98.5 91 MET A CA 1
ATOM 700 C C . MET A 1 91 ? 9.828 0.804 0.049 1 98.5 91 MET A C 1
ATOM 702 O O . MET A 1 91 ? 10.305 1.828 -0.448 1 98.5 91 MET A O 1
ATOM 706 N N . HIS A 1 92 ? 9.273 0.714 1.174 1 98.62 92 HIS A N 1
ATOM 707 C CA . HIS A 1 92 ? 8.984 1.921 1.94 1 98.62 92 HIS A CA 1
ATOM 708 C C . HIS A 1 92 ? 9.344 1.741 3.41 1 98.62 92 HIS A C 1
ATOM 710 O O . HIS A 1 92 ? 9.117 0.676 3.986 1 98.62 92 HIS A O 1
ATOM 716 N N . ASP A 1 93 ? 9.938 2.744 4.023 1 98.31 93 ASP A N 1
ATOM 717 C CA . ASP A 1 93 ? 10.242 2.732 5.449 1 98.31 93 ASP A CA 1
ATOM 718 C C . ASP A 1 93 ? 9.141 3.418 6.258 1 98.31 93 ASP A C 1
ATOM 720 O O . ASP A 1 93 ? 8.727 4.531 5.926 1 98.31 93 ASP A O 1
ATOM 724 N N . LEU A 1 94 ? 8.703 2.834 7.305 1 97.94 94 LEU A N 1
ATOM 725 C CA . LEU A 1 94 ? 7.641 3.398 8.133 1 97.94 94 LEU A CA 1
ATOM 726 C C . LEU A 1 94 ? 8.094 4.707 8.781 1 97.94 94 LEU A C 1
ATOM 728 O O . LEU A 1 94 ? 9.18 4.777 9.352 1 97.94 94 LEU A O 1
ATOM 732 N N . ILE A 1 95 ? 7.301 5.723 8.664 1 97.12 95 ILE A N 1
ATOM 733 C CA . ILE A 1 95 ? 7.543 7.027 9.266 1 97.12 95 ILE A CA 1
ATOM 734 C C . ILE A 1 95 ? 6.551 7.258 10.406 1 97.12 95 ILE A C 1
ATOM 736 O O . ILE A 1 95 ? 6.902 7.84 11.438 1 97.12 95 ILE A O 1
ATOM 740 N N . GLY A 1 96 ? 5.379 6.898 10.203 1 88.62 96 GLY A N 1
ATOM 741 C CA . GLY A 1 96 ? 4.305 7.141 11.156 1 88.62 96 GLY A CA 1
ATOM 742 C C . GLY A 1 96 ? 3.145 6.172 11 1 88.62 96 GLY A C 1
ATOM 743 O O . GLY A 1 96 ? 3.004 5.523 9.961 1 88.62 96 GLY A O 1
ATOM 744 N N . MET B 1 1 ? -13.617 -4.762 2.113 1 95.5 1 MET B N 1
ATOM 745 C CA . MET B 1 1 ? -12.492 -3.959 2.592 1 95.5 1 MET B CA 1
ATOM 746 C C . MET B 1 1 ? -11.828 -3.215 1.439 1 95.5 1 MET B C 1
ATOM 748 O O . MET B 1 1 ? -11.773 -3.723 0.318 1 95.5 1 MET B O 1
ATOM 752 N N . ILE B 1 2 ? -11.484 -1.968 1.689 1 98.31 2 ILE B N 1
ATOM 753 C CA . ILE B 1 2 ? -10.898 -1.111 0.663 1 98.31 2 ILE B CA 1
ATOM 754 C C . ILE B 1 2 ? -9.492 -0.694 1.078 1 98.31 2 ILE B C 1
ATOM 756 O O . ILE B 1 2 ? -9.258 -0.318 2.23 1 98.31 2 ILE B O 1
ATOM 760 N N . GLY B 1 3 ? -8.578 -0.915 0.196 1 98.56 3 GLY B N 1
ATOM 761 C CA . GLY B 1 3 ? -7.25 -0.335 0.337 1 98.56 3 GLY B CA 1
ATOM 762 C C . GLY B 1 3 ? -7.09 0.974 -0.412 1 98.56 3 GLY B C 1
ATOM 763 O O . GLY B 1 3 ? -7.695 1.172 -1.466 1 98.56 3 GLY B O 1
ATOM 764 N N . VAL B 1 4 ? -6.32 1.839 0.147 1 98.75 4 VAL B N 1
ATOM 765 C CA . VAL B 1 4 ? -5.98 3.098 -0.511 1 98.75 4 VAL B CA 1
ATOM 766 C C . VAL B 1 4 ? -4.469 3.303 -0.488 1 98.75 4 VAL B C 1
ATOM 768 O O . VAL B 1 4 ? -3.822 3.094 0.543 1 98.75 4 VAL B O 1
ATOM 771 N N . THR B 1 5 ? -3.893 3.631 -1.582 1 98.69 5 THR B N 1
ATOM 772 C CA . THR B 1 5 ? -2.531 4.148 -1.66 1 98.69 5 THR B CA 1
ATOM 773 C C . THR B 1 5 ? -2.533 5.609 -2.104 1 98.69 5 THR B C 1
ATOM 775 O O . THR B 1 5 ? -3.088 5.945 -3.152 1 98.69 5 THR B O 1
ATOM 778 N N . ALA B 1 6 ? -2.02 6.445 -1.305 1 98.62 6 ALA B N 1
ATOM 779 C CA . ALA B 1 6 ? -1.817 7.855 -1.635 1 98.62 6 ALA B CA 1
ATOM 780 C C . ALA B 1 6 ? -0.332 8.188 -1.736 1 98.62 6 ALA B C 1
ATOM 782 O O . ALA B 1 6 ? 0.359 8.289 -0.72 1 98.62 6 ALA B O 1
ATOM 783 N N . LYS B 1 7 ? 0.16 8.344 -2.891 1 98.62 7 LYS B N 1
ATOM 784 C CA . LYS B 1 7 ? 1.559 8.695 -3.127 1 98.62 7 LYS B CA 1
ATOM 785 C C . LYS B 1 7 ? 1.742 10.203 -3.203 1 98.62 7 LYS B C 1
ATOM 787 O O . LYS B 1 7 ? 0.966 10.898 -3.863 1 98.62 7 LYS B O 1
ATOM 792 N N . LEU B 1 8 ? 2.703 10.609 -2.553 1 98.75 8 LEU B N 1
ATOM 793 C CA . LEU B 1 8 ? 2.963 12.039 -2.447 1 98.75 8 LEU B CA 1
ATOM 794 C C . LEU B 1 8 ? 4.41 12.359 -2.801 1 98.75 8 LEU B C 1
ATOM 796 O O . LEU B 1 8 ? 5.324 11.625 -2.41 1 98.75 8 LEU B O 1
ATOM 800 N N . GLU B 1 9 ? 4.566 13.391 -3.52 1 98.81 9 GLU B N 1
ATOM 801 C CA . GLU B 1 9 ? 5.875 14.016 -3.699 1 98.81 9 GLU B CA 1
ATOM 802 C C . GLU B 1 9 ? 5.973 15.32 -2.914 1 98.81 9 GLU B C 1
ATOM 804 O O . GLU B 1 9 ? 5.145 16.219 -3.08 1 98.81 9 GLU B O 1
ATOM 809 N N . ILE B 1 10 ? 6.996 15.352 -2.086 1 98.81 10 ILE B N 1
ATOM 810 C CA . ILE B 1 10 ? 7.16 16.5 -1.193 1 98.81 10 ILE B CA 1
ATOM 811 C C . ILE B 1 10 ? 8.203 17.453 -1.764 1 98.81 10 ILE B C 1
ATOM 813 O O . ILE B 1 10 ? 9.18 17.016 -2.385 1 98.81 10 ILE B O 1
ATOM 817 N N . GLN B 1 11 ? 7.941 18.719 -1.584 1 98.75 11 GLN B N 1
ATOM 818 C CA . GLN B 1 11 ? 8.938 19.719 -1.969 1 98.75 11 GLN B CA 1
ATOM 819 C C . GLN B 1 11 ? 10.258 19.484 -1.24 1 98.75 11 GLN B C 1
ATOM 821 O O . GLN B 1 11 ? 10.273 19.25 -0.031 1 98.75 11 GLN B O 1
ATOM 826 N N . ASP B 1 12 ? 11.305 19.547 -2.082 1 98 12 ASP B N 1
ATOM 827 C CA . ASP B 1 12 ? 12.609 19.406 -1.447 1 98 12 ASP B CA 1
ATOM 828 C C . ASP B 1 12 ? 12.797 20.453 -0.345 1 98 12 ASP B C 1
ATOM 830 O O . ASP B 1 12 ? 12.5 21.625 -0.543 1 98 12 ASP B O 1
ATOM 834 N N . GLY B 1 13 ? 13.172 20 0.889 1 98.25 13 GLY B N 1
ATOM 835 C CA . GLY B 1 13 ? 13.367 20.875 2.025 1 98.25 13 GLY B CA 1
ATOM 836 C C . GLY B 1 13 ? 12.18 20.922 2.965 1 98.25 13 GLY B C 1
ATOM 837 O O . GLY B 1 13 ? 12.273 21.453 4.074 1 98.25 13 GLY B O 1
ATOM 838 N N . LYS B 1 14 ? 11.086 20.297 2.592 1 98.56 14 LYS B N 1
ATOM 839 C CA . LYS B 1 14 ? 9.875 20.375 3.404 1 98.56 14 LYS B CA 1
ATOM 840 C C . LYS B 1 14 ? 9.555 19.016 4.035 1 98.56 14 LYS B C 1
ATOM 842 O O . LYS B 1 14 ? 8.492 18.844 4.633 1 98.56 14 LYS B O 1
ATOM 847 N N . GLN B 1 15 ? 10.484 18.125 3.93 1 98.19 15 GLN B N 1
ATOM 848 C CA . GLN B 1 15 ? 10.227 16.75 4.367 1 98.19 15 GLN B CA 1
ATOM 849 C C . GLN B 1 15 ? 9.953 16.688 5.863 1 98.19 15 GLN B C 1
ATOM 851 O O . GLN B 1 15 ? 9.023 16.016 6.305 1 98.19 15 GLN B O 1
ATOM 856 N N . GLU B 1 16 ? 10.758 17.375 6.672 1 98.31 16 GLU B N 1
ATOM 857 C CA . GLU B 1 16 ? 10.578 17.344 8.117 1 98.31 16 GLU B CA 1
ATOM 858 C C . GLU B 1 16 ? 9.227 17.938 8.523 1 98.31 16 GLU B C 1
ATOM 860 O O . GLU B 1 16 ? 8.539 17.375 9.375 1 98.31 16 GLU B O 1
ATOM 865 N N . GLU B 1 17 ? 8.875 19.047 7.965 1 98.62 17 GLU B N 1
ATOM 866 C CA . GLU B 1 17 ? 7.578 19.672 8.211 1 98.62 17 GLU B CA 1
ATOM 867 C C . GLU B 1 17 ? 6.441 18.734 7.82 1 98.62 17 GLU B C 1
ATOM 869 O O . GLU B 1 17 ? 5.504 18.531 8.602 1 98.62 17 GLU B O 1
ATOM 874 N N . PHE B 1 18 ? 6.559 18.188 6.66 1 98.75 18 PHE B N 1
ATOM 875 C CA . PHE B 1 18 ? 5.562 17.234 6.16 1 98.75 18 PHE B CA 1
ATOM 876 C C . PHE B 1 18 ? 5.387 16.078 7.125 1 98.75 18 PHE B C 1
ATOM 878 O O . PHE B 1 18 ? 4.266 15.75 7.52 1 98.75 18 PHE B O 1
ATOM 885 N N . GLU B 1 19 ? 6.52 15.43 7.477 1 98.62 19 GLU B N 1
ATOM 886 C CA . GLU B 1 19 ? 6.457 14.258 8.344 1 98.62 19 GLU B CA 1
ATOM 887 C C . GLU B 1 19 ? 5.812 14.594 9.688 1 98.62 19 GLU B C 1
ATOM 889 O O . GLU B 1 19 ? 5.051 13.789 10.234 1 98.62 19 GLU B O 1
ATOM 894 N N . ALA B 1 20 ? 6.102 15.773 10.258 1 98.69 20 ALA B N 1
ATOM 895 C CA . ALA B 1 20 ? 5.523 16.172 11.531 1 98.69 20 ALA B CA 1
ATOM 896 C C . ALA B 1 20 ? 4.004 16.281 11.438 1 98.69 20 ALA B C 1
ATOM 898 O O . ALA B 1 20 ? 3.285 15.734 12.289 1 98.69 20 ALA B O 1
ATOM 899 N N . ILE B 1 21 ? 3.49 16.891 10.391 1 98.62 21 ILE B N 1
ATOM 900 C CA . ILE B 1 21 ? 2.057 17.062 10.188 1 98.62 21 ILE B CA 1
ATOM 901 C C . ILE B 1 21 ? 1.406 15.703 9.945 1 98.62 21 ILE B C 1
ATOM 903 O O . ILE B 1 21 ? 0.364 15.391 10.523 1 98.62 21 ILE B O 1
ATOM 907 N N . ALA B 1 22 ? 2.031 14.93 9.102 1 98.56 22 ALA B N 1
ATOM 908 C CA . ALA B 1 22 ? 1.485 13.633 8.719 1 98.56 22 ALA B CA 1
ATOM 909 C C . ALA B 1 22 ? 1.417 12.695 9.922 1 98.56 22 ALA B C 1
ATOM 911 O O . ALA B 1 22 ? 0.441 11.961 10.086 1 98.56 22 ALA B O 1
ATOM 912 N N . LYS B 1 23 ? 2.475 12.727 10.742 1 98.56 23 LYS B N 1
ATOM 913 C CA . LYS B 1 23 ? 2.486 11.875 11.93 1 98.56 23 LYS B CA 1
ATOM 914 C C . LYS B 1 23 ? 1.348 12.234 12.883 1 98.56 23 LYS B C 1
ATOM 916 O O . LYS B 1 23 ? 0.744 11.359 13.5 1 98.56 23 LYS B O 1
ATOM 921 N N . GLU B 1 24 ? 1.089 13.492 13.039 1 98.56 24 GLU B N 1
ATOM 922 C CA . GLU B 1 24 ? -0.042 13.914 13.859 1 98.56 24 GLU B CA 1
ATOM 923 C C . GLU B 1 24 ? -1.361 13.398 13.289 1 98.56 24 GLU B C 1
ATOM 925 O O . GLU B 1 24 ? -2.223 12.93 14.031 1 98.56 24 GLU B O 1
ATOM 930 N N . LEU B 1 25 ? -1.541 13.484 12.023 1 98.62 25 LEU B N 1
ATOM 931 C CA . LEU B 1 25 ? -2.74 12.969 11.367 1 98.62 25 LEU B CA 1
ATOM 932 C C . LEU B 1 25 ? -2.877 11.469 11.578 1 98.62 25 LEU B C 1
ATOM 934 O O . LEU B 1 25 ? -3.955 10.977 11.922 1 98.62 25 LEU B O 1
ATOM 938 N N . VAL B 1 26 ? -1.78 10.758 11.352 1 98.69 26 VAL B N 1
ATOM 939 C CA . VAL B 1 26 ? -1.77 9.312 11.531 1 98.69 26 VAL B CA 1
ATOM 940 C C . VAL B 1 26 ? -2.246 8.961 12.938 1 98.69 26 VAL B C 1
ATOM 942 O O . VAL B 1 26 ? -3.094 8.078 13.109 1 98.69 26 VAL B O 1
ATOM 945 N N . ALA B 1 27 ? -1.708 9.672 13.93 1 98.5 27 ALA B N 1
ATOM 946 C CA . ALA B 1 27 ? -2.078 9.422 15.32 1 98.5 27 ALA B CA 1
ATOM 947 C C . ALA B 1 27 ? -3.57 9.648 15.539 1 98.5 27 ALA B C 1
ATOM 949 O O . ALA B 1 27 ? -4.246 8.836 16.172 1 98.5 27 ALA B O 1
ATOM 950 N N . LYS B 1 28 ? -4.121 10.711 15.023 1 98.62 28 LYS B N 1
ATOM 951 C CA . LYS B 1 28 ? -5.531 11.047 15.203 1 98.62 28 LYS B CA 1
ATOM 952 C C . LYS B 1 28 ? -6.43 10.039 14.5 1 98.62 28 LYS B C 1
ATOM 954 O O . LYS B 1 28 ? -7.445 9.609 15.055 1 98.62 28 LYS B O 1
ATOM 959 N N . VAL B 1 29 ? -6.07 9.672 13.281 1 98.62 29 VAL B N 1
ATOM 960 C CA . VAL B 1 29 ? -6.859 8.719 12.5 1 98.62 29 VAL B CA 1
ATOM 961 C C . VAL B 1 29 ? -6.906 7.375 13.219 1 98.62 29 VAL B C 1
ATOM 963 O O . VAL B 1 29 ? -7.984 6.824 13.453 1 98.62 29 VAL B O 1
ATOM 966 N N . ASN B 1 30 ? -5.785 6.883 13.633 1 97.94 30 ASN B N 1
ATOM 967 C CA . ASN B 1 30 ? -5.711 5.574 14.273 1 97.94 30 ASN B CA 1
ATOM 968 C C . ASN B 1 30 ? -6.395 5.582 15.641 1 97.94 30 ASN B C 1
ATOM 970 O O . ASN B 1 30 ? -6.941 4.562 16.062 1 97.94 30 ASN B O 1
ATOM 974 N N . ALA B 1 31 ? -6.465 6.711 16.281 1 98.06 31 ALA B N 1
ATOM 975 C CA . ALA B 1 31 ? -7.059 6.809 17.609 1 98.06 31 ALA B CA 1
ATOM 976 C C . ALA B 1 31 ? -8.578 6.941 17.531 1 98.06 31 ALA B C 1
ATOM 978 O O . ALA B 1 31 ? -9.289 6.57 18.453 1 98.06 31 ALA B O 1
ATOM 979 N N . ASN B 1 32 ? -9.102 7.391 16.375 1 98.44 32 ASN B N 1
ATOM 980 C CA . ASN B 1 32 ? -10.469 7.887 16.453 1 98.44 32 ASN B CA 1
ATOM 981 C C . ASN B 1 32 ? -11.359 7.23 15.406 1 98.44 32 ASN B C 1
ATOM 983 O O . ASN B 1 32 ? -12.586 7.355 15.461 1 98.44 32 ASN B O 1
ATOM 987 N N . GLU B 1 33 ? -10.781 6.586 14.445 1 98.5 33 GLU B N 1
ATOM 988 C CA . GLU B 1 33 ? -11.578 6.066 13.328 1 98.5 33 GLU B CA 1
ATOM 989 C C . GLU B 1 33 ? -11.625 4.543 13.359 1 98.5 33 GLU B C 1
ATOM 991 O O . GLU B 1 33 ? -10.742 3.875 12.82 1 98.5 33 GLU B O 1
ATOM 996 N N . GLU B 1 34 ? -12.734 4.039 13.75 1 97.06 34 GLU B N 1
ATOM 997 C CA . GLU B 1 34 ? -12.891 2.596 13.906 1 97.06 34 GLU B CA 1
ATOM 998 C C . GLU B 1 34 ? -12.953 1.898 12.547 1 97.06 34 GLU B C 1
ATOM 1000 O O . GLU B 1 34 ? -12.5 0.76 12.406 1 97.06 34 GLU B O 1
ATOM 1005 N N . GLY B 1 35 ? -13.5 2.625 11.578 1 98.06 35 GLY B N 1
ATOM 1006 C CA . GLY B 1 35 ? -13.641 2.045 10.258 1 98.06 35 GLY B CA 1
ATOM 1007 C C . GLY B 1 35 ? -12.352 2.057 9.461 1 98.06 35 GLY B C 1
ATOM 1008 O O . GLY B 1 35 ? -12.273 1.457 8.383 1 98.06 35 GLY B O 1
ATOM 1009 N N . CYS B 1 36 ? -11.336 2.74 9.953 1 98.31 36 CYS B N 1
ATOM 1010 C CA . CYS B 1 36 ? -9.992 2.703 9.391 1 98.31 36 CYS B CA 1
ATOM 1011 C C . CYS B 1 36 ? -9.141 1.642 10.078 1 98.31 36 CYS B C 1
ATOM 1013 O O . CYS B 1 36 ? -8.805 1.776 11.25 1 98.31 36 CYS B O 1
ATOM 1015 N N . LEU B 1 37 ? -8.781 0.671 9.352 1 97.5 37 LEU B N 1
ATOM 1016 C CA . LEU B 1 37 ? -8.102 -0.497 9.898 1 97.5 37 LEU B CA 1
ATOM 1017 C C . LEU B 1 37 ? -6.586 -0.298 9.883 1 97.5 37 LEU B C 1
ATOM 1019 O O . LEU B 1 37 ? -5.867 -0.915 10.672 1 97.5 37 LEU B O 1
ATOM 1023 N N . MET B 1 38 ? -6.168 0.497 8.977 1 97.06 38 MET B N 1
ATOM 1024 C CA . MET B 1 38 ? -4.754 0.836 8.844 1 97.06 38 MET B CA 1
ATOM 1025 C C . MET B 1 38 ? -4.582 2.221 8.227 1 97.06 38 MET B C 1
ATOM 1027 O O . MET B 1 38 ? -5.25 2.555 7.246 1 97.06 38 MET B O 1
ATOM 1031 N N . TYR B 1 39 ? -3.775 3.043 8.828 1 98.62 39 TYR B N 1
ATOM 1032 C CA . TYR B 1 39 ? -3.377 4.355 8.336 1 98.62 39 TYR B CA 1
ATOM 1033 C C . TYR B 1 39 ? -1.916 4.645 8.664 1 98.62 39 TYR B C 1
ATOM 1035 O O . TYR B 1 39 ? -1.595 5.051 9.789 1 98.62 39 TYR B O 1
ATOM 1043 N N . GLN B 1 40 ? -1.114 4.441 7.699 1 98.62 40 GLN B N 1
ATOM 1044 C CA . GLN B 1 40 ? 0.317 4.539 7.961 1 98.62 40 GLN B CA 1
ATOM 1045 C C . GLN B 1 40 ? 1.018 5.363 6.879 1 98.62 40 GLN B C 1
ATOM 1047 O O . GLN B 1 40 ? 0.666 5.273 5.699 1 98.62 40 GLN B O 1
ATOM 1052 N N . LEU B 1 41 ? 1.969 6.07 7.281 1 98.81 41 LEU B N 1
ATOM 1053 C CA . LEU B 1 41 ? 2.842 6.824 6.391 1 98.81 41 LEU B CA 1
ATOM 1054 C C . LEU B 1 41 ? 4.191 6.137 6.234 1 98.81 41 LEU B C 1
ATOM 1056 O O . LEU B 1 41 ? 4.805 5.734 7.227 1 98.81 41 LEU B O 1
ATOM 1060 N N . PHE B 1 42 ? 4.633 6.074 5.016 1 98.81 42 PHE B N 1
ATOM 1061 C CA . PHE B 1 42 ? 5.941 5.516 4.691 1 98.81 42 PHE B CA 1
ATOM 1062 C C . PHE B 1 42 ? 6.734 6.469 3.803 1 98.81 42 PHE B C 1
ATOM 1064 O O . PHE B 1 42 ? 6.152 7.23 3.027 1 98.81 42 PHE B O 1
ATOM 1071 N N . LYS B 1 43 ? 8.016 6.457 3.982 1 98.69 43 LYS B N 1
ATOM 1072 C CA . LYS B 1 43 ? 8.914 7.055 2.996 1 98.69 43 LYS B CA 1
ATOM 1073 C C . LYS B 1 43 ? 9.414 6.008 2.004 1 98.69 43 LYS B C 1
ATOM 1075 O O . LYS B 1 43 ? 9.844 4.926 2.402 1 98.69 43 LYS B O 1
ATOM 1080 N N . THR B 1 44 ? 9.305 6.352 0.695 1 98.56 44 THR B N 1
ATOM 1081 C CA . THR B 1 44 ? 9.797 5.438 -0.327 1 98.56 44 THR B CA 1
ATOM 1082 C C . THR B 1 44 ? 11.32 5.344 -0.276 1 98.56 44 THR B C 1
ATOM 1084 O O . THR B 1 44 ? 12.008 6.363 -0.246 1 98.56 44 THR B O 1
ATOM 1087 N N . GLN B 1 45 ? 11.773 4.102 -0.256 1 97.81 45 GLN B N 1
ATOM 1088 C CA . GLN B 1 45 ? 13.219 3.906 -0.215 1 97.81 45 GLN B CA 1
ATOM 1089 C C . GLN B 1 45 ? 13.883 4.441 -1.481 1 97.81 45 GLN B C 1
ATOM 1091 O O . GLN B 1 45 ? 13.273 4.445 -2.553 1 97.81 45 GLN B O 1
ATOM 1096 N N . ASN B 1 46 ? 15.078 4.953 -1.318 1 94.62 46 ASN B N 1
ATOM 1097 C CA . ASN B 1 46 ? 15.914 5.477 -2.387 1 94.62 46 ASN B CA 1
ATOM 1098 C C . ASN B 1 46 ? 15.344 6.766 -2.973 1 94.62 46 ASN B C 1
ATOM 1100 O O . ASN B 1 46 ? 15.664 7.133 -4.105 1 94.62 46 ASN B O 1
ATOM 1104 N N . SER B 1 47 ? 14.336 7.379 -2.357 1 96.62 47 SER B N 1
ATOM 1105 C CA . SER B 1 47 ? 13.82 8.703 -2.686 1 96.62 47 SER B CA 1
ATOM 1106 C C . SER B 1 47 ? 13.969 9.664 -1.507 1 96.62 47 SER B C 1
ATOM 1108 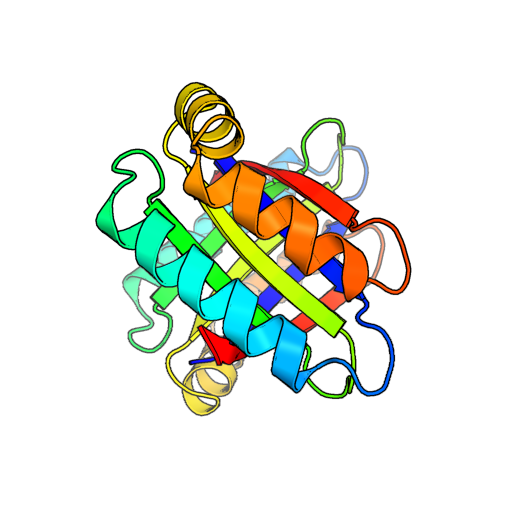O O . SER B 1 47 ? 13.812 9.266 -0.352 1 96.62 47 SER B O 1
ATOM 1110 N N . LYS B 1 48 ? 14.289 10.867 -1.835 1 95.75 48 LYS B N 1
ATOM 1111 C CA . LYS B 1 48 ? 14.375 11.891 -0.799 1 95.75 48 LYS B CA 1
ATOM 1112 C C . LYS B 1 48 ? 13.008 12.508 -0.517 1 95.75 48 LYS B C 1
ATOM 1114 O O . LYS B 1 48 ? 12.742 12.961 0.597 1 95.75 48 LYS B O 1
ATOM 1119 N N . THR B 1 49 ? 12.109 12.43 -1.487 1 98.25 49 THR B N 1
ATOM 1120 C CA . THR B 1 49 ? 10.945 13.305 -1.368 1 98.25 49 THR B CA 1
ATOM 1121 C C . THR B 1 49 ? 9.656 12.508 -1.568 1 98.25 49 THR B C 1
ATOM 1123 O O . THR B 1 49 ? 8.562 13.062 -1.464 1 98.25 49 THR B O 1
ATOM 1126 N N . SER B 1 50 ? 9.719 11.195 -1.818 1 98.69 50 SER B N 1
ATOM 1127 C CA . SER B 1 50 ? 8.531 10.414 -2.133 1 98.69 50 SER B CA 1
ATOM 1128 C C . SER B 1 50 ? 8.031 9.656 -0.907 1 98.69 50 SER B C 1
ATOM 1130 O O . SER B 1 50 ? 8.812 9.016 -0.202 1 98.69 50 SER B O 1
ATOM 1132 N N . TYR B 1 51 ? 6.727 9.773 -0.671 1 98.81 51 TYR B N 1
ATOM 1133 C CA . TYR B 1 51 ? 6.043 9.125 0.443 1 98.81 51 TYR B CA 1
ATOM 1134 C C . TYR B 1 51 ? 4.777 8.422 -0.027 1 98.81 51 TYR B C 1
ATOM 1136 O O . TYR B 1 51 ? 4.297 8.672 -1.135 1 98.81 51 TYR B O 1
ATOM 1144 N N . VAL B 1 52 ? 4.309 7.598 0.799 1 98.81 52 VAL B N 1
ATOM 1145 C CA . VAL B 1 52 ? 3.033 6.953 0.509 1 98.81 52 VAL B CA 1
ATOM 1146 C C . VAL B 1 52 ? 2.268 6.715 1.809 1 98.81 52 VAL B C 1
ATOM 1148 O O . VAL B 1 52 ? 2.848 6.293 2.811 1 98.81 52 VAL B O 1
ATOM 1151 N N . PHE B 1 53 ? 1.029 7.102 1.824 1 98.81 53 PHE B N 1
ATOM 1152 C CA . PHE B 1 53 ? 0.101 6.559 2.809 1 98.81 53 PHE B CA 1
ATOM 1153 C C . PHE B 1 53 ? -0.469 5.227 2.34 1 98.81 53 PHE B C 1
ATOM 1155 O O . PHE B 1 53 ? -0.962 5.117 1.216 1 98.81 53 PHE B O 1
ATOM 1162 N N . MET B 1 54 ? -0.336 4.195 3.113 1 98.75 54 MET B N 1
ATOM 1163 C CA . MET B 1 54 ? -1.085 2.951 2.953 1 98.75 54 MET B CA 1
ATOM 1164 C C . MET B 1 54 ? -2.234 2.875 3.953 1 98.75 54 MET B C 1
ATOM 1166 O O . MET B 1 54 ? -2.018 2.984 5.16 1 98.75 54 MET B O 1
ATOM 1170 N N . GLU B 1 55 ? -3.396 2.723 3.387 1 98.75 55 GLU B N 1
ATOM 1171 C CA . GLU B 1 55 ? -4.605 2.795 4.203 1 98.75 55 GLU B CA 1
ATOM 1172 C C . GLU B 1 55 ? -5.527 1.611 3.928 1 98.75 55 GLU B C 1
ATOM 1174 O O . GLU B 1 55 ? -5.527 1.062 2.824 1 98.75 55 GLU B O 1
ATOM 1179 N N . GLN B 1 56 ? -6.281 1.231 4.918 1 98.31 56 GLN B N 1
ATOM 1180 C CA . GLN B 1 56 ? -7.344 0.239 4.777 1 98.31 56 GLN B CA 1
ATOM 1181 C C . GLN B 1 56 ? -8.594 0.653 5.547 1 98.31 56 GLN B C 1
ATOM 1183 O O . GLN B 1 56 ? -8.5 1.128 6.684 1 98.31 56 GLN B O 1
ATOM 1188 N N . TYR B 1 57 ? -9.711 0.403 4.898 1 98.69 57 TYR B N 1
ATOM 1189 C CA . TYR B 1 57 ? -11.016 0.724 5.465 1 98.69 57 TYR B CA 1
ATOM 1190 C C . TYR B 1 57 ? -11.961 -0.462 5.348 1 98.69 57 TYR B C 1
ATOM 1192 O O . TYR B 1 57 ? -11.922 -1.208 4.367 1 98.69 57 TYR B O 1
ATOM 1200 N N . ASN B 1 58 ? -12.836 -0.555 6.285 1 98 58 ASN B N 1
ATOM 1201 C CA . ASN B 1 58 ? -13.75 -1.691 6.273 1 98 58 ASN B CA 1
ATOM 1202 C C . ASN B 1 58 ? -14.953 -1.433 5.375 1 98 58 ASN B C 1
ATOM 1204 O O . ASN B 1 58 ? -15.75 -2.338 5.117 1 98 58 ASN B O 1
ATOM 1208 N N . SER B 1 59 ? -15.086 -0.119 4.91 1 97.25 59 SER B N 1
ATOM 1209 C CA . SER B 1 59 ? -16.203 0.232 4.039 1 97.25 59 SER B CA 1
ATOM 1210 C C . SER B 1 59 ? -15.945 1.553 3.318 1 97.25 59 SER B C 1
ATOM 1212 O O . SER B 1 59 ? -15.078 2.33 3.725 1 97.25 59 SER B O 1
ATOM 1214 N N . ILE B 1 60 ? -16.703 1.716 2.287 1 96.44 60 ILE B N 1
ATOM 1215 C CA . ILE B 1 60 ? -16.641 2.984 1.571 1 96.44 60 ILE B CA 1
ATOM 1216 C C . ILE B 1 60 ? -17.109 4.117 2.482 1 96.44 60 ILE B C 1
ATOM 1218 O O . ILE B 1 60 ? -16.594 5.234 2.412 1 96.44 60 ILE B O 1
ATOM 1222 N N . ASP B 1 61 ? -18.062 3.84 3.371 1 97.62 61 ASP B N 1
ATOM 1223 C CA . ASP B 1 61 ? -18.547 4.844 4.309 1 97.62 61 ASP B CA 1
ATOM 1224 C C . ASP B 1 61 ? -17.438 5.312 5.242 1 97.62 61 ASP B C 1
ATOM 1226 O O . ASP B 1 61 ? -17.391 6.484 5.629 1 97.62 61 ASP B O 1
ATOM 1230 N N . ALA B 1 62 ? -16.578 4.438 5.602 1 98.25 62 ALA B N 1
ATOM 1231 C CA . ALA B 1 62 ? -15.453 4.793 6.457 1 98.25 62 ALA B CA 1
ATOM 1232 C C . ALA B 1 62 ? -14.516 5.773 5.758 1 98.25 62 ALA B C 1
ATOM 1234 O O . ALA B 1 62 ? -13.969 6.684 6.387 1 98.25 62 ALA B O 1
ATOM 1235 N N . ILE B 1 63 ? -14.359 5.598 4.535 1 97.88 63 ILE B N 1
ATOM 1236 C CA . ILE B 1 63 ? -13.523 6.508 3.764 1 97.88 63 ILE B CA 1
ATOM 1237 C C . ILE B 1 63 ? -14.164 7.891 3.719 1 97.88 63 ILE B C 1
ATOM 1239 O O . ILE B 1 63 ? -13.484 8.898 3.922 1 97.88 63 ILE B O 1
ATOM 1243 N N . ILE B 1 64 ? -15.43 7.895 3.41 1 97.5 64 ILE B N 1
ATOM 1244 C CA . ILE B 1 64 ? -16.172 9.148 3.35 1 97.5 64 ILE B CA 1
ATOM 1245 C C . ILE B 1 64 ? -16.078 9.875 4.691 1 97.5 64 ILE B C 1
ATOM 1247 O O . ILE B 1 64 ? -15.805 11.07 4.742 1 97.5 64 ILE B O 1
ATOM 1251 N N . THR B 1 65 ? -16.234 9.156 5.777 1 97.62 65 THR B N 1
ATOM 1252 C CA . THR B 1 65 ? -16.125 9.711 7.125 1 97.62 65 THR B CA 1
ATOM 1253 C C . THR B 1 65 ? -14.727 10.273 7.367 1 97.62 65 THR B C 1
ATOM 1255 O O . THR B 1 65 ? -14.578 11.383 7.871 1 97.62 65 THR B O 1
ATOM 1258 N N . HIS B 1 66 ? -13.703 9.5 7.016 1 98.25 66 HIS B N 1
ATOM 1259 C CA . HIS B 1 66 ? -12.312 9.922 7.137 1 98.25 66 HIS B CA 1
ATOM 1260 C C . HIS B 1 66 ? -12.102 11.289 6.496 1 98.25 66 HIS B C 1
ATOM 1262 O O . HIS B 1 66 ? -11.539 12.195 7.117 1 98.25 66 HIS B O 1
ATOM 1268 N N . GLY B 1 67 ? -12.625 11.492 5.301 1 97.5 67 GLY B N 1
ATOM 1269 C CA . GLY B 1 67 ? -12.438 12.734 4.559 1 97.5 67 GLY B CA 1
ATOM 1270 C C . GLY B 1 67 ? -13.172 13.906 5.168 1 97.5 67 GLY B C 1
ATOM 1271 O O . GLY B 1 67 ? -12.859 15.062 4.875 1 97.5 67 GLY B O 1
ATOM 1272 N N . LYS B 1 68 ? -14.102 13.633 6.09 1 97.31 68 LYS B N 1
ATOM 1273 C CA . LYS B 1 68 ? -14.953 14.688 6.633 1 97.31 68 LYS B CA 1
ATOM 1274 C C . LYS B 1 68 ? -14.516 15.07 8.039 1 97.31 68 LYS B C 1
ATOM 1276 O O . LYS B 1 68 ? -15.031 16.031 8.609 1 97.31 68 LYS B O 1
ATOM 1281 N N . THR B 1 69 ? -13.617 14.375 8.594 1 97.88 69 THR B N 1
ATOM 1282 C CA . THR B 1 69 ? -13.188 14.711 9.953 1 97.88 69 THR B CA 1
ATOM 1283 C C . THR B 1 69 ? -12.492 16.062 9.977 1 97.88 69 THR B C 1
ATOM 1285 O O . THR B 1 69 ? -11.836 16.453 9.008 1 97.88 69 THR B O 1
ATOM 1288 N N . GLU B 1 70 ? -12.578 16.766 11.102 1 97.56 70 GLU B N 1
ATOM 1289 C CA . GLU B 1 70 ? -11.953 18.078 11.266 1 97.56 70 GLU B CA 1
ATOM 1290 C C . GLU B 1 70 ? -10.438 17.969 11.203 1 97.56 70 GLU B C 1
ATOM 1292 O O . GLU B 1 70 ? -9.773 18.828 10.617 1 97.56 70 GLU B O 1
ATOM 1297 N N . TYR B 1 71 ? -9.969 16.891 11.805 1 98 71 TYR B N 1
ATOM 1298 C CA . TYR B 1 71 ? -8.516 16.781 11.859 1 98 71 TYR B CA 1
ATOM 1299 C C . TYR B 1 71 ? -7.941 16.438 10.492 1 98 71 TYR B C 1
ATOM 1301 O O . TYR B 1 71 ? -6.836 16.859 10.148 1 98 71 TYR B O 1
ATOM 1309 N N . PHE B 1 72 ? -8.648 15.648 9.688 1 98.31 72 PHE B N 1
ATOM 1310 C CA . PHE B 1 72 ? -8.18 15.367 8.336 1 98.31 72 PHE B CA 1
ATOM 1311 C C . PHE B 1 72 ? -8.18 16.641 7.492 1 98.31 72 PHE B C 1
ATOM 1313 O O . PHE B 1 72 ? -7.195 16.938 6.816 1 98.31 72 PHE B O 1
ATOM 1320 N N . GLN B 1 73 ? -9.281 17.406 7.566 1 97.69 73 GLN B N 1
ATOM 1321 C CA . GLN B 1 73 ? -9.398 18.625 6.793 1 97.69 73 GLN B CA 1
ATOM 1322 C C . GLN B 1 73 ? -8.32 19.641 7.195 1 97.69 73 GLN B C 1
ATOM 1324 O O . GLN B 1 73 ? -7.715 20.281 6.336 1 97.69 73 GLN B O 1
ATOM 1329 N N . ALA B 1 74 ? -8.055 19.766 8.445 1 97.44 74 ALA B N 1
ATOM 1330 C CA . ALA B 1 74 ? -7.004 20.656 8.93 1 97.44 74 ALA B CA 1
ATOM 1331 C C . ALA B 1 74 ? -5.633 20.219 8.438 1 97.44 74 ALA B C 1
ATOM 1333 O O . ALA B 1 74 ? -4.809 21.047 8.047 1 97.44 74 ALA B O 1
ATOM 1334 N N . ALA B 1 75 ? -5.402 18.922 8.461 1 97.81 75 ALA B N 1
ATOM 1335 C CA . ALA B 1 75 ? -4.121 18.391 8 1 97.81 75 ALA B CA 1
ATOM 1336 C C . ALA B 1 75 ? -3.932 18.625 6.508 1 97.81 75 ALA B C 1
ATOM 1338 O O . ALA B 1 75 ? -2.828 18.938 6.059 1 97.81 75 ALA B O 1
ATOM 1339 N N . GLN B 1 76 ? -5.035 18.375 5.805 1 96.75 76 GLN B N 1
ATOM 1340 C CA . GLN B 1 76 ? -4.957 18.531 4.355 1 96.75 76 GLN B CA 1
ATOM 1341 C C . GLN B 1 76 ? -4.473 19.922 3.977 1 96.75 76 GLN B C 1
ATOM 1343 O O . GLN B 1 76 ? -3.656 20.078 3.062 1 96.75 76 GLN B O 1
ATOM 1348 N N . GLN B 1 77 ? -4.969 20.906 4.688 1 94.12 77 GLN B N 1
ATOM 1349 C CA . GLN B 1 77 ? -4.578 22.297 4.438 1 94.12 77 GLN B CA 1
ATOM 1350 C C . GLN B 1 77 ? -3.082 22.484 4.656 1 94.12 77 GLN B C 1
ATOM 1352 O O . GLN B 1 77 ? -2.402 23.109 3.83 1 94.12 77 GLN B O 1
ATOM 1357 N N . LYS B 1 78 ? -2.553 21.969 5.664 1 97.88 78 LYS B N 1
ATOM 1358 C CA . LYS B 1 78 ? -1.137 22.094 6 1 97.88 78 LYS B CA 1
ATOM 1359 C C . LYS B 1 78 ? -0.273 21.25 5.07 1 97.88 78 LYS B C 1
ATOM 1361 O O . LYS B 1 78 ? 0.773 21.703 4.602 1 97.88 78 LYS B O 1
ATOM 1366 N N . LEU B 1 79 ? -0.725 20.047 4.781 1 98.19 79 LEU B N 1
ATOM 1367 C CA . LEU B 1 79 ? 0.013 19.125 3.922 1 98.19 79 LEU B CA 1
ATOM 1368 C C . LEU B 1 79 ? 0.13 19.688 2.506 1 98.19 79 LEU B C 1
ATOM 1370 O O . LEU B 1 79 ? 1.145 19.484 1.836 1 98.19 79 LEU B O 1
ATOM 1374 N N . GLY B 1 80 ? -0.944 20.359 2.113 1 97.88 80 GLY B N 1
ATOM 1375 C CA . GLY B 1 80 ? -0.942 20.953 0.788 1 97.88 80 GLY B CA 1
ATOM 1376 C C . GLY B 1 80 ? 0.24 21.875 0.552 1 97.88 80 GLY B C 1
ATOM 1377 O O . GLY B 1 80 ? 0.785 21.922 -0.552 1 97.88 80 GLY B O 1
ATOM 1378 N N . GLY B 1 81 ? 0.678 22.531 1.558 1 98.06 81 GLY B N 1
ATOM 1379 C CA . GLY B 1 81 ? 1.804 23.453 1.466 1 98.06 81 GLY B CA 1
ATOM 1380 C C . GLY B 1 81 ? 3.137 22.75 1.305 1 98.06 81 GLY B C 1
ATOM 1381 O O . GLY B 1 81 ? 4.137 23.375 0.944 1 98.06 81 GLY B O 1
ATOM 1382 N N . CYS B 1 82 ? 3.191 21.453 1.542 1 98.75 82 CYS B N 1
ATOM 1383 C CA . CYS B 1 82 ? 4.426 20.688 1.471 1 98.75 82 CYS B CA 1
ATOM 1384 C C . CYS B 1 82 ? 4.523 19.922 0.15 1 98.75 82 CYS B C 1
ATOM 1386 O O . CYS B 1 82 ? 5.59 19.422 -0.203 1 98.75 82 CYS B O 1
ATOM 1388 N N . LEU B 1 83 ? 3.441 19.875 -0.594 1 98.69 83 LEU B N 1
ATOM 1389 C CA . LEU B 1 83 ? 3.367 18.984 -1.75 1 98.69 83 LEU B CA 1
ATOM 1390 C C . LEU B 1 83 ? 4.008 19.625 -2.973 1 98.69 83 LEU B C 1
ATOM 1392 O O . LEU B 1 83 ? 3.848 20.828 -3.201 1 98.69 83 LEU B O 1
ATOM 1396 N N . ALA B 1 84 ? 4.738 18.844 -3.752 1 98.62 84 ALA B N 1
ATOM 1397 C CA . ALA B 1 84 ? 5.328 19.281 -5.012 1 98.62 84 ALA B CA 1
ATOM 1398 C C . ALA B 1 84 ? 4.352 19.109 -6.168 1 98.62 84 ALA B C 1
ATOM 1400 O O . ALA B 1 84 ? 4.672 19.438 -7.316 1 98.62 84 ALA B O 1
ATOM 1401 N N . GLY B 1 85 ? 3.168 18.609 -6.012 1 97.62 85 GLY B N 1
ATOM 1402 C CA . GLY B 1 85 ? 2.082 18.328 -6.938 1 97.62 85 GLY B CA 1
ATOM 1403 C C . GLY B 1 85 ? 0.943 17.562 -6.301 1 97.62 85 GLY B C 1
ATOM 1404 O O . GLY B 1 85 ? 1.043 17.125 -5.152 1 97.62 85 GLY B O 1
ATOM 1405 N N . ALA B 1 86 ? -0.07 17.375 -7.039 1 97.38 86 ALA B N 1
ATOM 1406 C CA . ALA B 1 86 ? -1.215 16.625 -6.512 1 97.38 86 ALA B CA 1
ATOM 1407 C C . ALA B 1 86 ? -0.828 15.195 -6.156 1 97.38 86 ALA B C 1
ATOM 1409 O O . ALA B 1 86 ? -0.073 14.555 -6.887 1 97.38 86 ALA B O 1
ATOM 1410 N N . PRO B 1 87 ? -1.254 14.664 -5.07 1 98 87 PRO B N 1
ATOM 1411 C CA . PRO B 1 87 ? -1.01 13.25 -4.781 1 98 87 PRO B CA 1
ATOM 1412 C C . PRO B 1 87 ? -1.666 12.312 -5.797 1 98 87 PRO B C 1
ATOM 1414 O O . PRO B 1 87 ? -2.611 12.711 -6.484 1 98 87 PRO B O 1
ATOM 1417 N N . VAL B 1 88 ? -1.146 11.188 -5.992 1 97.56 88 VAL B N 1
ATOM 1418 C CA . VAL B 1 88 ? -1.771 10.102 -6.738 1 97.56 88 VAL B CA 1
ATOM 1419 C C . VAL B 1 88 ? -2.5 9.172 -5.777 1 97.56 88 VAL B C 1
ATOM 1421 O O . VAL B 1 88 ? -1.866 8.422 -5.023 1 97.56 88 VAL B O 1
ATOM 1424 N N . ILE B 1 89 ? -3.795 9.203 -5.805 1 98.06 89 ILE B N 1
ATOM 1425 C CA . ILE B 1 89 ? -4.609 8.414 -4.887 1 98.06 89 ILE B CA 1
ATOM 1426 C C . ILE B 1 89 ? -5.312 7.293 -5.648 1 98.06 89 ILE B C 1
ATOM 1428 O O . ILE B 1 89 ? -6.004 7.547 -6.641 1 98.06 89 ILE B O 1
ATOM 1432 N N . GLU B 1 90 ? -5.113 6.129 -5.238 1 98.06 90 GLU B N 1
ATOM 1433 C CA . GLU B 1 90 ? -5.766 4.969 -5.832 1 98.06 90 GLU B CA 1
ATOM 1434 C C . GLU B 1 90 ? -6.539 4.172 -4.785 1 98.06 90 GLU B C 1
ATOM 1436 O O . GLU B 1 90 ? -6.047 3.947 -3.678 1 98.06 90 GLU B O 1
ATOM 1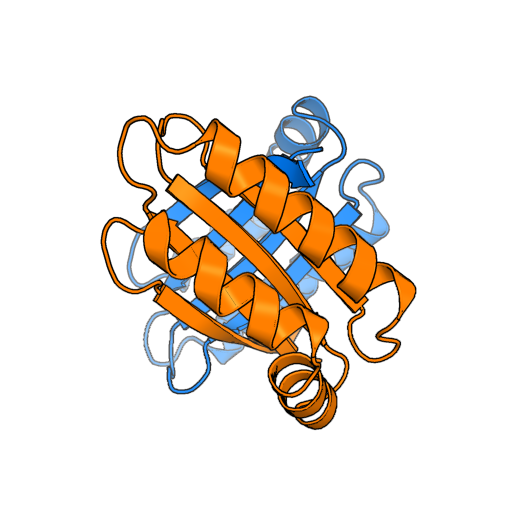441 N N . MET B 1 91 ? -7.711 3.766 -5.191 1 98.5 91 MET B N 1
ATOM 1442 C CA . MET B 1 91 ? -8.531 2.893 -4.355 1 98.5 91 MET B CA 1
ATOM 1443 C C . MET B 1 91 ? -8.531 1.466 -4.895 1 98.5 91 MET B C 1
ATOM 1445 O O . MET B 1 91 ? -8.516 1.255 -6.105 1 98.5 91 MET B O 1
ATOM 1449 N N . HIS B 1 92 ? -8.555 0.585 -3.988 1 98.56 92 HIS B N 1
ATOM 1450 C CA . HIS B 1 92 ? -8.391 -0.821 -4.34 1 98.56 92 HIS B CA 1
ATOM 1451 C C . HIS B 1 92 ? -9.391 -1.697 -3.586 1 98.56 92 HIS B C 1
ATOM 1453 O O . HIS B 1 92 ? -9.656 -1.469 -2.404 1 98.56 92 HIS B O 1
ATOM 1459 N N . ASP B 1 93 ? -9.953 -2.682 -4.238 1 98.31 93 ASP B N 1
ATOM 1460 C CA . ASP B 1 93 ? -10.852 -3.646 -3.609 1 98.31 93 ASP B CA 1
ATOM 1461 C C . ASP B 1 93 ? -10.102 -4.914 -3.205 1 98.31 93 ASP B C 1
ATOM 1463 O O . ASP B 1 93 ? -9.359 -5.484 -4.012 1 98.31 93 ASP B O 1
ATOM 1467 N N . LEU B 1 94 ? -10.289 -5.387 -2.035 1 97.94 94 LEU B N 1
ATOM 1468 C CA . LEU B 1 94 ? -9.609 -6.582 -1.548 1 97.94 94 LEU B CA 1
ATOM 1469 C C . LEU B 1 94 ? -10.023 -7.809 -2.359 1 97.94 94 LEU B C 1
ATOM 1471 O O . LEU B 1 94 ? -11.211 -8.039 -2.586 1 97.94 94 LEU B O 1
ATOM 1475 N N . ILE B 1 95 ? -9.07 -8.562 -2.816 1 96.94 95 ILE B N 1
ATOM 1476 C CA . ILE B 1 95 ? -9.281 -9.805 -3.555 1 96.94 95 ILE B CA 1
ATOM 1477 C C . ILE B 1 95 ? -8.859 -10.992 -2.693 1 96.94 95 ILE B C 1
ATOM 1479 O O . ILE B 1 95 ? -9.484 -12.055 -2.748 1 96.94 95 ILE B O 1
ATOM 1483 N N . GLY B 1 96 ? -7.844 -10.859 -2.025 1 87.44 96 GLY B N 1
ATOM 1484 C CA . GLY B 1 96 ? -7.254 -11.938 -1.243 1 87.44 96 GLY B CA 1
ATOM 1485 C C . GLY B 1 96 ? -6.434 -11.438 -0.069 1 87.44 96 GLY B C 1
ATOM 1486 O O . GLY B 1 96 ? -6.031 -10.273 -0.033 1 87.44 96 GLY B O 1
#

Radius of gyration: 16.89 Å; Cα contacts (8 Å, |Δi|>4): 388; chains: 2; bounding box: 34×46×38 Å

InterPro domains:
  IPR007138 Antibiotic biosynthesis monooxygenase domain [PF03992] (1-77)
  IPR007138 Antibiotic biosynthesis monooxygenase domain [PS51725] (2-91)
  IPR011008 Dimeric alpha-beta barrel [SSF54909] (1-95)
  IPR050744 AI-2 Signaling Cycle Isomerase LsrG [PTHR33336] (1-91)

Sequence (192 aa):
MIGVTAKLEIQDGKQEEFEAIAKELVAKVNANEEGCLMYQLFKTQNSKTSYVFMEQYNSIDAIITHGKTEYFQAAQQKLGGCLAGAPVIEMHDLIGMIGVTAKLEIQDGKQEEFEAIAKELVAKVNANEEGCLMYQLFKTQNSKTSYVFMEQYNSIDAIITHGKTEYFQAAQQKLGGCLAGAPVIEMHDLIG

Foldseek 3Di:
DKKKKKKFFFPPPCVVVLCVLQVVLQVCCVVPQPQKPDWDKDDDPPDPGMIMTITDGPDPVSVVVSCPDPSNVVSCVSNVVGTPDGIDMDMDDDDD/DKKKKKKFFFPPPCVVVLVVLQVVLQVCCVVPQPQKPDWDKDDDPPDPGMIMTITDGPDPVSVVVSCPDPSNVVSCVSNVVGTPDGIDMDMDDDDD

pLDDT: mean 97.94, std 1.33, range [87.44, 98.81]

Organism: Hirschia baltica (strain ATCC 49814 / DSM 5838 / IFAM 1418) (NCBI:txid582402)

Secondary structure (DSSP, 8-state):
-EEEEEEEEBPTT-HHHHHHHHHHHHHHHHHH-TTEEEEEEEEETT-SSEEEEEEEESSHHHHHHHHH-HHHHHHHHHHHTTBSS--EEEEEEE--/-EEEEEEEEBPTT-HHHHHHHHHHHHHHHHHH-TTEEEEEEEEETT-SSEEEEEEEESSHHHHHHHHH-HHHHHHHHHHHTTBSS--EEEEEEE--

Solvent-accessible surface area (backbone atoms only — not comparable to full-atom values): 9835 Å² total; per-residue (Å²): 85,34,37,35,43,38,36,37,44,36,33,88,90,30,53,67,62,39,51,54,54,50,36,53,44,33,53,51,46,69,73,68,35,83,42,47,76,38,62,34,36,25,37,31,63,100,47,92,40,38,31,33,37,48,33,30,22,67,38,72,66,34,50,56,50,51,68,65,35,68,64,46,49,55,43,50,61,58,48,56,77,26,42,65,54,83,61,52,74,45,50,22,40,63,72,63,83,35,38,36,42,37,36,36,43,35,32,88,91,31,53,68,62,40,51,55,54,49,35,53,46,31,53,52,46,68,72,70,35,84,41,46,77,38,61,33,34,25,38,32,62,99,47,93,39,38,31,34,37,47,33,29,22,67,38,70,66,33,51,57,50,53,68,65,33,68,66,47,49,54,42,50,61,58,46,56,75,28,42,66,54,83,61,52,72,46,50,22,40,63,73,64

Nearest PDB structures (foldseek):
  3bm7-assembly1_A-2  TM=9.722E-01  e=1.053E-12  Caulobacter vibrioides CB15
  4hl9-assembly4_H  TM=9.406E-01  e=1.509E-09  Rhodospirillum rubrum ATCC 11170
  4dpo-assembly1_B  TM=9.663E-01  e=5.245E-09  Methanosarcina mazei Go1
  2gff-assembly1_A  TM=9.298E-01  e=8.515E-09  Yersinia pestis
  8ecp-assembly1_B  TM=9.100E-01  e=5.914E-08  Pseudomonas aeruginosa